Protein AF-A0A4D6KXE0-F1 (afdb_monomer_lite)

Radius of gyration: 35.52 Å; chains: 1; bounding box: 109×78×77 Å

InterPro domains:
  IPR033337 MT-associated protein TORTIFOLIA1/SINE1-2 [PTHR31355] (21-226)
  IPR057599 TORTIFOLIA1/TORL1-2, C-terminal [PF24713] (118-249)

pLDDT: mean 71.54, std 25.41, range [29.19, 98.62]

Structure (mmCIF, N/CA/C/O backbone):
data_AF-A0A4D6KXE0-F1
#
_entry.id   AF-A0A4D6KXE0-F1
#
loop_
_atom_site.group_PDB
_atom_site.id
_atom_site.type_symbol
_atom_site.label_atom_id
_atom_site.label_alt_id
_atom_site.label_comp_id
_atom_site.label_asym_id
_atom_site.label_entity_id
_atom_site.label_seq_id
_atom_site.pdbx_PDB_ins_code
_atom_site.Cartn_x
_atom_site.Cartn_y
_atom_site.Cartn_z
_atom_site.occupancy
_atom_site.B_iso_or_equiv
_atom_site.auth_seq_id
_atom_site.auth_comp_id
_atom_site.auth_asym_id
_atom_site.auth_atom_id
_atom_site.pdbx_PDB_model_num
ATOM 1 N N . MET A 1 1 ? -48.371 13.199 38.371 1.00 38.38 1 MET A N 1
ATOM 2 C CA . MET A 1 1 ? -47.828 14.271 37.518 1.00 38.38 1 MET A CA 1
ATOM 3 C C . MET A 1 1 ? -47.213 13.527 36.328 1.00 38.38 1 MET A C 1
ATOM 5 O O . MET A 1 1 ? -46.123 13.017 36.509 1.00 38.38 1 MET A O 1
ATOM 9 N N . SER A 1 2 ? -47.894 13.120 35.240 1.00 42.53 2 SER A N 1
ATOM 10 C CA . SER A 1 2 ? -48.859 13.790 34.322 1.00 42.53 2 SER A CA 1
ATOM 11 C C . SER A 1 2 ? -48.331 15.166 33.917 1.00 42.53 2 SER A C 1
ATOM 13 O O . SER A 1 2 ? -48.074 15.929 34.839 1.00 42.53 2 SER A O 1
ATOM 15 N N . GLU A 1 3 ? -48.088 15.542 32.656 1.00 37.34 3 GLU A N 1
ATOM 16 C CA . GLU A 1 3 ? -48.647 15.200 31.322 1.00 37.34 3 GLU A CA 1
ATOM 17 C C . GLU A 1 3 ? -47.537 14.784 30.307 1.00 37.34 3 GLU A C 1
ATOM 19 O O . GLU A 1 3 ? -46.365 14.971 30.600 1.00 37.34 3 GLU A O 1
ATOM 24 N N . GLY A 1 4 ? -47.727 14.208 29.111 1.00 38.16 4 GLY A N 1
ATOM 25 C CA . GLY A 1 4 ? -48.888 13.939 28.260 1.00 38.16 4 GLY A CA 1
ATOM 26 C C . GLY A 1 4 ? -48.537 14.219 26.780 1.00 38.16 4 GLY A C 1
ATOM 27 O O . GLY A 1 4 ? -48.371 15.382 26.452 1.00 38.16 4 GLY A O 1
ATOM 28 N N . TRP A 1 5 ? -48.408 13.149 25.970 1.00 41.16 5 TRP A N 1
ATOM 29 C CA . TRP A 1 5 ? -48.918 12.935 24.587 1.00 41.16 5 TRP A CA 1
ATOM 30 C C . TRP A 1 5 ? -48.624 14.005 23.482 1.00 41.16 5 TRP A C 1
ATOM 32 O O . TRP A 1 5 ? -48.696 15.195 23.732 1.00 41.16 5 TRP A O 1
ATOM 42 N N . ASP A 1 6 ? -48.264 13.730 22.218 1.00 40.28 6 ASP A N 1
ATOM 43 C CA . ASP A 1 6 ? -48.774 12.745 21.251 1.00 40.28 6 ASP A CA 1
ATOM 44 C C . ASP A 1 6 ? -47.903 12.686 19.967 1.00 40.28 6 ASP A C 1
ATOM 46 O O . ASP A 1 6 ? -47.334 13.689 19.531 1.00 40.28 6 ASP A O 1
ATOM 50 N N . LEU A 1 7 ? -47.881 11.513 19.316 1.00 44.41 7 LEU A N 1
ATOM 51 C CA . LEU A 1 7 ? -47.560 11.328 17.888 1.00 44.41 7 LEU A CA 1
ATOM 52 C C . LEU A 1 7 ? -48.756 11.746 17.003 1.00 44.41 7 LEU A C 1
ATOM 54 O O . LEU A 1 7 ? -49.893 11.790 17.471 1.00 44.41 7 LEU A O 1
ATOM 58 N N . PRO A 1 8 ? -48.558 11.821 15.674 1.00 49.31 8 PRO A N 1
ATOM 59 C CA . PRO A 1 8 ? -49.410 10.965 14.850 1.00 49.31 8 PRO A CA 1
ATOM 60 C C . PRO A 1 8 ? -48.621 10.175 13.800 1.00 49.31 8 PRO A C 1
ATOM 62 O O . PRO A 1 8 ? -47.829 10.714 13.030 1.00 49.31 8 PRO A O 1
ATOM 65 N N . GLY A 1 9 ? -48.904 8.874 13.743 1.00 37.50 9 GLY A N 1
ATOM 66 C CA . GLY A 1 9 ? -48.696 8.060 12.551 1.00 37.50 9 GLY A CA 1
ATOM 67 C C . GLY A 1 9 ? -49.942 8.070 11.666 1.00 37.50 9 GLY A C 1
ATOM 68 O O . GLY A 1 9 ? -51.040 8.318 12.156 1.00 37.50 9 GLY A O 1
ATOM 69 N N . TYR A 1 10 ? -49.765 7.794 10.373 1.00 37.94 10 TYR A N 1
ATOM 70 C CA . TYR A 1 10 ? -50.410 6.701 9.621 1.00 37.94 10 TYR A CA 1
ATOM 71 C C . TYR A 1 10 ? -50.249 6.921 8.111 1.00 37.94 10 TYR A C 1
ATOM 73 O O . TYR A 1 10 ? -50.457 8.024 7.614 1.00 37.94 10 TYR A O 1
ATOM 81 N N . GLY A 1 11 ? -50.006 5.831 7.375 1.00 31.50 11 GLY A N 1
ATOM 82 C CA . GLY A 1 11 ? -50.450 5.716 5.982 1.00 31.50 11 GLY A CA 1
ATOM 83 C C . GLY A 1 11 ? -49.430 5.137 5.006 1.00 31.50 11 GLY A C 1
ATOM 84 O O . GLY A 1 11 ? -48.701 5.870 4.353 1.00 31.50 11 GLY A O 1
ATOM 85 N N . ALA A 1 12 ? -49.436 3.813 4.856 1.00 37.03 12 ALA A N 1
ATOM 86 C CA . ALA A 1 12 ? -48.788 3.090 3.762 1.00 37.03 12 ALA A CA 1
ATOM 87 C C . ALA A 1 12 ? -49.489 3.331 2.407 1.00 37.03 12 ALA A C 1
ATOM 89 O O . ALA A 1 12 ? -50.713 3.416 2.398 1.00 37.03 12 ALA A O 1
ATOM 90 N N . SER A 1 13 ? -48.764 3.304 1.272 1.00 34.25 13 SER A N 1
ATOM 91 C CA . SER A 1 13 ? -49.256 2.716 0.002 1.00 34.25 13 SER A CA 1
ATOM 92 C C . SER A 1 13 ? -48.210 2.693 -1.137 1.00 34.25 13 SER A C 1
ATOM 94 O O . SER A 1 13 ? -47.804 3.727 -1.648 1.00 34.25 13 SER A O 1
ATOM 96 N N . ARG A 1 14 ? -47.860 1.466 -1.556 1.00 34.53 14 ARG A N 1
ATOM 97 C CA . ARG A 1 14 ? -47.670 0.928 -2.926 1.00 34.53 14 ARG A CA 1
ATOM 98 C C . ARG A 1 14 ? -47.143 1.811 -4.087 1.00 34.53 14 ARG A C 1
ATOM 100 O O . ARG A 1 14 ? -47.871 2.623 -4.634 1.00 34.53 14 ARG A O 1
ATOM 107 N N . ASN A 1 15 ? -46.005 1.341 -4.615 1.00 32.59 15 ASN A N 1
ATOM 108 C CA . ASN A 1 15 ? -45.788 0.780 -5.966 1.00 32.59 15 ASN A CA 1
ATOM 109 C C . ASN A 1 15 ? -45.735 1.685 -7.227 1.00 32.59 15 ASN A C 1
ATOM 111 O O . ASN A 1 15 ? -46.694 2.358 -7.581 1.00 32.59 15 ASN A O 1
ATOM 115 N N . ASN A 1 16 ? -44.672 1.423 -8.002 1.00 31.25 16 ASN A N 1
ATOM 116 C CA . ASN A 1 16 ? -44.594 1.321 -9.469 1.00 31.25 16 ASN A CA 1
ATOM 117 C C . ASN A 1 16 ? -44.457 2.575 -10.368 1.00 31.25 16 ASN A C 1
ATOM 119 O O . ASN A 1 16 ? -45.425 3.244 -10.700 1.00 31.25 16 ASN A O 1
ATOM 123 N N . SER A 1 17 ? -43.229 2.732 -10.882 1.00 36.72 17 SER A N 1
ATOM 124 C CA . SER A 1 17 ? -42.825 2.700 -12.305 1.00 36.72 17 SER A CA 1
ATOM 125 C C . SER A 1 17 ? -43.446 3.626 -13.371 1.00 36.72 17 SER A C 1
ATOM 127 O O . SER A 1 17 ? -44.657 3.657 -13.563 1.00 36.72 17 SER A O 1
ATOM 129 N N . GLN A 1 18 ? -42.535 4.088 -14.246 1.00 35.97 18 GLN A N 1
ATOM 130 C CA . GLN A 1 18 ? -42.710 4.619 -15.615 1.00 35.97 18 GLN A CA 1
ATOM 131 C C . GLN A 1 18 ? -43.205 6.081 -15.674 1.00 35.97 18 GLN A C 1
ATOM 133 O O . GLN A 1 18 ? -44.103 6.476 -14.952 1.00 35.97 18 GLN A O 1
ATOM 138 N N . VAL A 1 19 ? -42.640 6.980 -16.488 1.00 35.78 19 VAL A N 1
ATOM 139 C CA . VAL A 1 19 ? -42.483 6.900 -17.949 1.00 35.78 19 VAL A CA 1
ATOM 140 C C . VAL A 1 19 ? -41.419 7.908 -18.434 1.00 35.78 19 VAL A C 1
ATOM 142 O O . VAL A 1 19 ? -41.340 9.037 -17.960 1.00 35.78 19 VAL A O 1
ATOM 145 N N . SER A 1 20 ? -40.637 7.486 -19.430 1.00 41.34 20 SER A N 1
ATOM 146 C CA . SER A 1 20 ? -39.728 8.286 -20.261 1.00 41.34 20 SER A CA 1
ATOM 147 C C . SER A 1 20 ? -40.420 9.418 -21.037 1.00 41.34 20 SER A C 1
ATOM 149 O O . SER A 1 20 ? -41.528 9.233 -21.527 1.00 41.34 20 SER A O 1
ATOM 151 N N . SER A 1 21 ? -39.708 10.505 -21.358 1.00 34.31 21 SER A N 1
ATOM 152 C CA . SER A 1 21 ? -40.019 11.275 -22.574 1.00 34.31 21 SER A CA 1
ATOM 153 C C . SER A 1 21 ? -38.769 11.856 -23.238 1.00 34.31 21 SER A C 1
ATOM 155 O O . SER A 1 21 ? -37.794 12.207 -22.583 1.00 34.31 21 SER A O 1
ATOM 157 N N . ARG A 1 22 ? -38.790 11.850 -24.573 1.00 41.78 22 ARG A N 1
ATOM 158 C CA . ARG A 1 22 ? -37.659 11.978 -25.503 1.00 41.78 22 ARG A CA 1
ATOM 159 C C . ARG A 1 22 ? -37.601 13.361 -26.182 1.00 41.78 22 ARG A C 1
ATOM 161 O O . ARG A 1 22 ? -38.649 13.931 -26.452 1.00 41.78 22 ARG A O 1
ATOM 168 N N . ARG A 1 23 ? -36.392 13.673 -26.693 1.00 37.56 23 ARG A N 1
ATOM 169 C CA . ARG A 1 23 ? -36.014 14.442 -27.918 1.00 37.56 23 ARG A CA 1
ATOM 170 C C . ARG A 1 23 ? -36.053 15.985 -27.906 1.00 37.56 23 ARG A C 1
ATOM 172 O O . ARG A 1 23 ? -37.123 16.559 -27.791 1.00 37.56 23 ARG A O 1
ATOM 179 N N . ALA A 1 24 ? -34.930 16.604 -28.314 1.00 31.22 24 ALA A N 1
ATOM 180 C CA . ALA A 1 24 ? -34.780 17.288 -29.619 1.00 31.22 24 ALA A CA 1
ATOM 181 C C . ALA A 1 24 ? -33.302 17.628 -29.958 1.00 31.22 24 ALA A C 1
ATOM 183 O O . ALA A 1 24 ? -32.478 17.794 -29.069 1.00 31.22 24 ALA A O 1
ATOM 184 N N . PHE A 1 25 ? -33.008 17.679 -31.264 1.00 36.09 25 PHE A N 1
ATOM 185 C CA . PHE A 1 25 ? -31.714 17.801 -31.963 1.00 36.09 25 PHE A CA 1
ATOM 186 C C . PHE A 1 25 ? -31.462 19.216 -32.533 1.00 36.09 25 PHE A C 1
ATOM 188 O O . PHE A 1 25 ? -32.423 19.913 -32.850 1.00 36.09 25 PHE A O 1
ATOM 195 N N . GLY A 1 26 ? -30.190 19.512 -32.854 1.00 31.00 26 GLY A N 1
ATOM 196 C CA . GLY A 1 26 ? -29.743 20.434 -33.926 1.00 31.00 26 GLY A CA 1
ATOM 197 C C . GLY A 1 26 ? -28.760 21.513 -33.439 1.00 31.00 26 GLY A C 1
ATOM 198 O O . GLY A 1 26 ? -29.013 22.116 -32.411 1.00 31.00 26 GLY A O 1
ATOM 199 N N . GLY A 1 27 ? -27.630 21.837 -34.076 1.00 31.91 27 GLY A N 1
ATOM 200 C CA . GLY A 1 27 ? -27.037 21.467 -35.363 1.00 31.91 27 GLY A CA 1
ATOM 201 C C . GLY A 1 27 ? -25.620 22.077 -35.489 1.00 31.91 27 GLY A C 1
ATOM 202 O O . GLY A 1 27 ? -25.218 22.907 -34.682 1.00 31.91 27 GLY A O 1
ATOM 203 N N . SER A 1 28 ? -24.873 21.597 -36.483 1.00 38.16 28 SER A N 1
ATOM 204 C CA . SER A 1 28 ? -23.439 21.810 -36.775 1.00 38.16 28 SER A CA 1
ATOM 205 C C . SER A 1 28 ? -23.100 23.186 -37.388 1.00 38.16 28 SER A C 1
ATOM 207 O O . SER A 1 28 ? -23.985 23.749 -38.026 1.00 38.16 28 SER A O 1
ATOM 209 N N . SER A 1 29 ? -21.839 23.671 -37.293 1.00 31.88 29 SER A N 1
ATOM 210 C CA . SER A 1 29 ? -21.059 24.253 -38.426 1.00 31.88 29 SER A CA 1
ATOM 211 C C . SER A 1 29 ? -19.718 24.943 -38.039 1.00 31.88 29 SER A C 1
ATOM 213 O O . SER A 1 29 ? -19.717 25.953 -37.349 1.00 31.88 29 SER A O 1
ATOM 215 N N . ALA A 1 30 ? -18.627 24.420 -38.624 1.00 39.34 30 ALA A N 1
ATOM 216 C CA . ALA A 1 30 ? -17.449 25.056 -39.263 1.00 39.34 30 ALA A CA 1
ATOM 217 C C . ALA A 1 30 ? -16.494 26.060 -38.548 1.00 39.34 30 ALA A C 1
ATOM 219 O O . ALA A 1 30 ? -16.850 27.198 -38.279 1.00 39.34 30 ALA A O 1
ATOM 220 N N . ASP A 1 31 ? -15.226 25.615 -38.463 1.00 35.53 31 ASP A N 1
ATOM 221 C CA . ASP A 1 31 ? -13.984 26.181 -39.052 1.00 35.53 31 ASP A CA 1
ATOM 222 C C . ASP A 1 31 ? -13.406 27.547 -38.596 1.00 35.53 31 ASP A C 1
ATOM 224 O O . ASP A 1 31 ? -14.101 28.555 -38.508 1.00 35.53 31 ASP A O 1
ATOM 228 N N . GLY A 1 32 ? -12.069 27.594 -38.451 1.00 31.83 32 GLY A N 1
ATOM 229 C CA . GLY A 1 32 ? -11.293 28.827 -38.653 1.00 31.83 32 GLY A CA 1
ATOM 230 C C . GLY A 1 32 ? -10.334 29.312 -37.549 1.00 31.83 32 GLY A C 1
ATOM 231 O O . GLY A 1 32 ? -10.704 30.107 -36.699 1.00 31.83 32 GLY A O 1
ATOM 232 N N . ARG A 1 33 ? -9.041 29.007 -37.754 1.00 39.94 33 ARG A N 1
ATOM 233 C CA . ARG A 1 33 ? -7.846 29.867 -37.538 1.00 39.94 33 ARG A CA 1
ATOM 234 C C . ARG A 1 33 ? -7.324 30.220 -36.128 1.00 39.94 33 ARG A C 1
ATOM 236 O O . ARG A 1 33 ? -7.817 31.093 -35.427 1.00 39.94 33 ARG A O 1
ATOM 243 N N . SER A 1 34 ? -6.110 29.713 -35.895 1.00 41.03 34 SER A N 1
ATOM 244 C CA . SER A 1 34 ? -5.004 30.376 -35.185 1.00 41.03 34 SER A CA 1
ATOM 245 C C . SER A 1 34 ? -4.559 31.677 -35.890 1.00 41.03 34 SER A C 1
ATOM 247 O O . SER A 1 34 ? -4.620 31.753 -37.124 1.00 41.03 34 SER A O 1
ATOM 249 N N . PRO A 1 35 ? -4.023 32.660 -35.141 1.00 42.31 35 PRO A N 1
ATOM 250 C CA . PRO A 1 35 ? -2.806 33.319 -35.606 1.00 42.31 35 PRO A CA 1
ATOM 251 C C . PRO A 1 35 ? -1.732 33.490 -34.519 1.00 42.31 35 PRO A C 1
ATOM 253 O O . PRO A 1 35 ? -1.982 33.542 -33.318 1.00 42.31 35 PRO A O 1
ATOM 256 N N . LYS A 1 36 ? -0.503 33.593 -35.022 1.00 33.91 36 LYS A N 1
ATOM 257 C CA . LYS A 1 36 ? 0.767 33.802 -34.330 1.00 33.91 36 LYS A CA 1
ATOM 258 C C . LYS A 1 36 ? 1.107 35.304 -34.294 1.00 33.91 36 LYS A C 1
ATOM 260 O O . LYS A 1 36 ? 0.707 36.038 -35.191 1.00 33.91 36 LYS A O 1
ATOM 265 N N . SER A 1 37 ? 1.941 35.664 -33.313 1.00 36.81 37 SER A N 1
ATOM 266 C CA . SER A 1 37 ? 2.843 36.830 -33.198 1.00 36.81 37 SER A CA 1
ATOM 267 C C . SER A 1 37 ? 2.269 38.249 -33.103 1.00 36.81 37 SER A C 1
ATOM 269 O O . SER A 1 37 ? 1.801 38.784 -34.101 1.00 36.81 37 SER A O 1
ATOM 271 N N . VAL A 1 38 ? 2.559 38.918 -31.978 1.00 32.81 38 VAL A N 1
ATOM 272 C CA . VAL A 1 38 ? 3.122 40.280 -31.984 1.00 32.81 38 VAL A CA 1
ATOM 273 C C . VAL A 1 38 ? 4.204 40.368 -30.902 1.00 32.81 38 VAL A C 1
ATOM 275 O O . VAL A 1 38 ? 3.991 40.018 -29.746 1.00 32.81 38 VAL A O 1
ATOM 278 N N . HIS A 1 39 ? 5.389 40.752 -31.357 1.00 33.97 39 HIS A N 1
ATOM 279 C CA . HIS A 1 39 ? 6.575 41.125 -30.603 1.00 33.97 39 HIS A CA 1
ATOM 280 C C . HIS A 1 39 ? 6.412 42.586 -30.175 1.00 33.97 39 HIS A C 1
ATOM 282 O O . HIS A 1 39 ? 6.201 43.427 -31.047 1.00 33.97 39 HIS A O 1
ATOM 288 N N . GLU A 1 40 ? 6.532 42.887 -28.883 1.00 29.19 40 GLU A N 1
ATOM 289 C CA . GLU A 1 40 ? 6.717 44.259 -28.409 1.00 29.19 40 GLU A CA 1
ATOM 290 C C . GLU A 1 40 ? 7.853 44.295 -27.386 1.00 29.19 40 GLU A C 1
ATOM 292 O O . GLU A 1 40 ? 7.869 43.583 -26.380 1.00 29.19 40 GLU A O 1
ATOM 297 N N . SER A 1 41 ? 8.860 45.065 -27.765 1.00 33.94 41 SER A N 1
ATOM 298 C CA . SER A 1 41 ? 10.097 45.368 -27.069 1.00 33.94 41 SER A CA 1
ATOM 299 C C . SER A 1 41 ? 9.825 46.298 -25.889 1.00 33.94 41 SER A C 1
ATOM 301 O O . SER A 1 41 ? 9.089 47.260 -26.067 1.00 33.94 41 SER A O 1
ATOM 303 N N . ASP A 1 42 ? 10.504 46.107 -24.751 1.00 33.44 42 ASP A N 1
ATOM 304 C CA . ASP A 1 42 ? 11.445 47.134 -24.293 1.00 33.44 42 ASP A CA 1
ATOM 305 C C . ASP A 1 42 ? 12.290 46.765 -23.060 1.00 33.44 42 ASP A C 1
ATOM 307 O O . ASP A 1 42 ? 11.813 46.265 -22.049 1.00 33.44 42 ASP A O 1
ATOM 311 N N . GLN A 1 43 ? 13.566 47.147 -23.188 1.00 34.75 43 GLN A N 1
ATOM 312 C CA . GLN A 1 43 ? 14.454 47.692 -22.155 1.00 34.75 43 GLN A CA 1
ATOM 313 C C . GLN A 1 43 ? 14.935 46.790 -21.005 1.00 34.75 43 GLN A C 1
ATOM 315 O O . GLN A 1 43 ? 14.287 46.605 -19.983 1.00 34.75 43 GLN A O 1
ATOM 320 N N . SER A 1 44 ? 16.216 46.417 -21.063 1.00 31.25 44 SER A N 1
ATOM 321 C CA . SER A 1 44 ? 17.284 47.068 -20.272 1.00 31.25 44 SER A CA 1
ATOM 322 C C . SER A 1 44 ? 18.580 46.255 -20.376 1.00 31.25 44 SER A C 1
ATOM 324 O O . SER A 1 44 ? 18.599 45.031 -20.302 1.00 31.25 44 SER A O 1
ATOM 326 N N . GLY A 1 45 ? 19.671 46.950 -20.695 1.00 33.75 45 GLY A N 1
ATOM 327 C CA . GLY A 1 45 ? 20.891 46.328 -21.193 1.00 33.75 45 GLY A CA 1
ATOM 328 C C . GLY A 1 45 ? 21.835 45.779 -20.134 1.00 33.75 45 GLY A C 1
ATOM 329 O O . GLY A 1 45 ? 21.763 46.121 -18.963 1.00 33.75 45 GLY A O 1
ATOM 330 N N . ASN A 1 46 ? 22.839 45.039 -20.604 1.00 35.16 46 ASN A N 1
ATOM 331 C CA . ASN A 1 46 ? 24.195 45.218 -20.104 1.00 35.16 46 ASN A CA 1
ATOM 332 C C . ASN A 1 46 ? 25.234 44.662 -21.092 1.00 35.16 46 ASN A C 1
ATOM 334 O O . ASN A 1 46 ? 25.318 43.464 -21.332 1.00 35.16 46 ASN A O 1
ATOM 338 N N . ARG A 1 47 ? 26.018 45.585 -21.658 1.00 47.78 47 ARG A N 1
ATOM 339 C CA . ARG A 1 47 ? 27.440 45.479 -22.028 1.00 47.78 47 ARG A CA 1
ATOM 340 C C . ARG A 1 47 ? 27.983 44.073 -22.345 1.00 47.78 47 ARG A C 1
ATOM 342 O O . ARG A 1 47 ? 28.325 43.319 -21.437 1.00 47.78 47 ARG A O 1
ATOM 349 N N . ARG A 1 48 ? 28.321 43.845 -23.617 1.00 48.88 48 ARG A N 1
ATOM 350 C CA . ARG A 1 48 ? 29.699 43.497 -24.011 1.00 48.88 48 ARG A CA 1
ATOM 351 C C . ARG A 1 48 ? 29.882 43.660 -25.519 1.00 48.88 48 ARG A C 1
ATOM 353 O O . ARG A 1 48 ? 29.330 42.922 -26.323 1.00 48.88 48 ARG A O 1
ATOM 360 N N . ALA A 1 49 ? 30.646 44.692 -25.855 1.00 45.22 49 ALA A N 1
ATOM 361 C CA . ALA A 1 49 ? 31.222 44.921 -27.163 1.00 45.22 49 ALA A CA 1
ATOM 362 C C . ALA A 1 49 ? 32.195 43.790 -27.505 1.00 45.22 49 ALA A C 1
ATOM 364 O O . ALA A 1 49 ? 33.080 43.515 -26.700 1.00 45.22 49 ALA A O 1
ATOM 365 N N . TRP A 1 50 ? 32.078 43.215 -28.700 1.00 34.41 50 TRP A N 1
ATOM 366 C CA . TRP A 1 50 ? 33.210 42.625 -29.409 1.00 34.41 50 TRP A CA 1
ATOM 367 C C . TRP A 1 50 ? 33.164 43.097 -30.856 1.00 34.41 50 TRP A C 1
ATOM 369 O O . TRP A 1 50 ? 32.461 42.555 -31.706 1.00 34.41 50 TRP A O 1
ATOM 379 N N . ASP A 1 51 ? 33.902 44.180 -31.080 1.00 38.31 51 ASP A N 1
ATOM 380 C CA . ASP A 1 51 ? 34.311 44.644 -32.392 1.00 38.31 51 ASP A CA 1
ATOM 381 C C . ASP A 1 51 ? 35.104 43.556 -33.118 1.00 38.31 51 ASP A C 1
ATOM 383 O O . ASP A 1 51 ? 35.942 42.852 -32.547 1.00 38.31 51 ASP A O 1
ATOM 387 N N . LYS A 1 52 ? 34.840 43.462 -34.419 1.00 49.56 52 LYS A N 1
ATOM 388 C CA . LYS A 1 52 ? 35.633 42.710 -35.386 1.00 49.56 52 LYS A CA 1
ATOM 389 C C . LYS A 1 52 ? 37.103 43.127 -35.304 1.00 49.56 52 LYS A C 1
ATOM 391 O O . LYS A 1 52 ? 37.447 44.251 -35.656 1.00 49.56 52 LYS A O 1
ATOM 396 N N . ALA A 1 53 ? 37.976 42.168 -35.019 1.00 35.22 53 ALA A N 1
ATOM 397 C CA . ALA A 1 53 ? 39.363 42.206 -35.462 1.00 35.22 53 ALA A CA 1
ATOM 398 C C . ALA A 1 53 ? 39.681 40.900 -36.196 1.00 35.22 53 ALA A C 1
ATOM 400 O O . ALA A 1 53 ? 39.573 39.802 -35.655 1.00 35.22 53 ALA A O 1
ATOM 401 N N . ALA A 1 54 ? 40.016 41.048 -37.473 1.00 48.72 54 ALA A N 1
ATOM 402 C CA . ALA A 1 54 ? 40.472 39.992 -38.353 1.00 48.72 54 ALA A CA 1
ATOM 403 C C . ALA A 1 54 ? 41.876 39.534 -37.947 1.00 48.72 54 ALA A C 1
ATOM 405 O O . ALA A 1 54 ? 42.780 40.357 -37.997 1.00 48.72 54 ALA A O 1
ATOM 406 N N . LEU A 1 55 ? 42.059 38.246 -37.630 1.00 48.97 55 LEU A N 1
ATOM 407 C CA . LEU A 1 55 ? 43.324 37.503 -37.745 1.00 48.97 55 LEU A CA 1
ATOM 408 C C . LEU A 1 55 ? 43.038 35.990 -37.923 1.00 48.97 55 LEU A C 1
ATOM 410 O O . LEU A 1 55 ? 41.967 35.527 -37.526 1.00 48.97 55 LEU A O 1
ATOM 414 N N . PRO A 1 56 ? 43.946 35.207 -38.545 1.00 48.59 56 PRO A N 1
ATOM 415 C CA . PRO A 1 56 ? 43.665 33.846 -39.001 1.00 48.59 56 PRO A CA 1
ATOM 416 C C . PRO A 1 56 ? 43.670 32.858 -37.831 1.00 48.59 56 PRO A C 1
ATOM 418 O O . PRO A 1 56 ? 44.717 32.561 -37.258 1.00 48.59 56 PRO A O 1
ATOM 421 N N . ILE A 1 57 ? 42.502 32.316 -37.495 1.00 44.47 57 ILE A N 1
ATOM 422 C CA . ILE A 1 57 ? 42.375 31.262 -36.490 1.00 44.47 57 ILE A CA 1
ATOM 423 C C . ILE A 1 57 ? 42.701 29.926 -37.166 1.00 44.47 57 ILE A C 1
ATOM 425 O O . ILE A 1 57 ? 41.941 29.422 -37.991 1.00 44.47 57 ILE A O 1
ATOM 429 N N . ARG A 1 58 ? 43.850 29.340 -36.816 1.00 57.84 58 ARG A N 1
ATOM 430 C CA . ARG A 1 58 ? 44.095 27.901 -36.965 1.00 57.84 58 ARG A CA 1
ATOM 431 C C . ARG A 1 58 ? 43.151 27.186 -35.991 1.00 57.84 58 ARG A C 1
ATOM 433 O O . ARG A 1 58 ? 43.468 27.075 -34.812 1.00 57.84 58 ARG A O 1
ATOM 440 N N . LEU A 1 59 ? 41.984 26.752 -36.469 1.00 49.31 59 LEU A N 1
ATOM 441 C CA . LEU A 1 59 ? 41.143 25.796 -35.747 1.00 49.31 59 LEU A CA 1
ATOM 442 C C . LEU A 1 59 ? 41.885 24.454 -35.737 1.00 49.31 59 LEU A C 1
ATOM 444 O O . LEU A 1 59 ? 41.883 23.732 -36.729 1.00 49.31 59 LEU A O 1
ATOM 448 N N . GLY A 1 60 ? 42.555 24.149 -34.629 1.00 46.56 60 GLY A N 1
ATOM 449 C CA . GLY A 1 60 ? 42.812 22.766 -34.263 1.00 46.56 60 GLY A CA 1
ATOM 450 C C . GLY A 1 60 ? 41.465 22.119 -33.967 1.00 46.56 60 GLY A C 1
ATOM 451 O O . GLY A 1 60 ? 40.758 22.552 -33.057 1.00 46.56 60 GLY A O 1
ATOM 452 N N . GLU A 1 61 ? 41.095 21.136 -34.780 1.00 52.19 61 GLU A N 1
ATOM 453 C CA . GLU A 1 61 ? 40.006 20.207 -34.509 1.00 52.19 61 GLU A CA 1
ATOM 454 C C . GLU A 1 61 ? 40.239 19.564 -33.139 1.00 52.19 61 GLU A C 1
ATOM 456 O O . GLU A 1 61 ? 41.126 18.731 -32.960 1.00 52.19 61 GLU A O 1
ATOM 461 N N . GLY A 1 62 ? 39.454 19.987 -32.147 1.00 60.56 62 GLY A N 1
ATOM 462 C CA . GLY A 1 62 ? 39.290 19.218 -30.921 1.00 60.56 62 GLY A CA 1
ATOM 463 C C . GLY A 1 62 ? 38.691 17.850 -31.268 1.00 60.56 62 GLY A C 1
ATOM 464 O O . GLY A 1 62 ? 37.903 17.764 -32.215 1.00 60.56 62 GLY A O 1
ATOM 465 N N . PRO A 1 63 ? 39.064 16.776 -30.551 1.00 56.16 63 PRO A N 1
ATOM 466 C CA . PRO A 1 63 ? 38.693 15.415 -30.908 1.00 56.16 63 PRO A CA 1
ATOM 467 C C . PRO A 1 63 ? 37.172 15.290 -30.985 1.00 56.16 63 PRO A C 1
ATOM 469 O O . PRO A 1 63 ? 36.450 15.422 -29.999 1.00 56.16 63 PRO A O 1
ATOM 472 N N . SER A 1 64 ? 36.690 15.067 -32.204 1.00 56.38 64 SER A N 1
ATOM 473 C CA . SER A 1 64 ? 35.292 14.796 -32.491 1.00 56.38 64 SER A CA 1
ATOM 474 C C . SER A 1 64 ? 34.852 13.549 -31.725 1.00 56.38 64 SER A C 1
ATOM 476 O O . SER A 1 64 ? 35.417 12.470 -31.909 1.00 56.38 64 SER A O 1
ATOM 478 N N . ALA A 1 65 ? 33.784 13.663 -30.930 1.00 52.31 65 ALA A N 1
ATOM 479 C CA . ALA A 1 65 ? 33.120 12.535 -30.267 1.00 52.31 65 ALA A CA 1
ATOM 480 C C . ALA A 1 65 ? 32.590 11.468 -31.254 1.00 52.31 65 ALA A C 1
ATOM 482 O O . ALA A 1 65 ? 32.123 10.409 -30.845 1.00 52.31 65 ALA A O 1
ATOM 483 N N . ARG A 1 66 ? 32.678 11.721 -32.567 1.00 53.97 66 ARG A N 1
ATOM 484 C CA . ARG A 1 66 ? 32.340 10.760 -33.624 1.00 53.97 66 ARG A CA 1
ATOM 485 C C . ARG A 1 66 ? 33.452 9.743 -33.913 1.00 53.97 66 ARG A C 1
ATOM 487 O O . ARG A 1 66 ? 33.156 8.721 -34.516 1.00 53.97 66 ARG A O 1
ATOM 494 N N . SER A 1 67 ? 34.686 9.966 -33.453 1.00 53.28 67 SER A N 1
ATOM 495 C CA . SER A 1 67 ? 35.819 9.050 -33.687 1.00 53.28 67 SER A CA 1
ATOM 496 C C . SER A 1 67 ? 35.925 7.900 -32.675 1.00 53.28 67 SER A C 1
ATOM 498 O O . SER A 1 67 ? 36.733 6.996 -32.872 1.00 53.28 67 SER A O 1
ATOM 500 N N . VAL A 1 68 ? 35.120 7.899 -31.606 1.00 55.81 68 VAL A N 1
ATOM 501 C CA . VAL A 1 68 ? 35.268 6.950 -30.482 1.00 55.81 68 VAL A CA 1
ATOM 502 C C . VAL A 1 68 ? 34.928 5.505 -30.874 1.00 55.81 68 VAL A C 1
ATOM 504 O O . VAL A 1 68 ? 35.529 4.578 -30.346 1.00 55.81 68 VAL A O 1
ATOM 507 N N . TRP A 1 69 ? 34.056 5.289 -31.862 1.00 50.47 69 TRP A N 1
ATOM 508 C CA . TRP A 1 69 ? 33.685 3.934 -32.309 1.00 50.47 69 TRP A CA 1
ATOM 509 C C . TRP A 1 69 ? 34.346 3.493 -33.619 1.00 50.47 69 TRP A C 1
ATOM 511 O O . TRP A 1 69 ? 34.226 2.336 -34.010 1.00 50.47 69 TRP A O 1
ATOM 521 N N . GLN A 1 70 ? 35.065 4.386 -34.303 1.00 52.97 70 GLN A N 1
ATOM 522 C CA . GLN A 1 70 ? 35.722 4.062 -35.575 1.00 52.97 70 GLN A CA 1
ATOM 523 C C . GLN A 1 70 ? 37.115 3.449 -35.407 1.00 52.97 70 GLN A C 1
ATOM 525 O O . GLN A 1 70 ? 37.589 2.794 -36.330 1.00 52.97 70 GLN A O 1
ATOM 530 N N . ALA A 1 71 ? 37.741 3.606 -34.238 1.00 51.16 71 ALA A N 1
ATOM 531 C CA . ALA A 1 71 ? 39.001 2.939 -33.921 1.00 51.16 71 ALA A CA 1
ATOM 532 C C . ALA A 1 71 ? 38.819 1.449 -33.578 1.00 51.16 71 ALA A C 1
ATOM 534 O O . ALA A 1 71 ? 39.745 0.688 -33.786 1.00 51.16 71 ALA A O 1
ATOM 535 N N . SER A 1 72 ? 37.632 1.014 -33.128 1.00 55.47 72 SER A N 1
ATOM 536 C CA . SER A 1 72 ? 37.369 -0.372 -32.684 1.00 55.47 72 SER A CA 1
ATOM 537 C C . SER A 1 72 ? 37.072 -1.365 -33.825 1.00 55.47 72 SER A C 1
ATOM 539 O O . SER A 1 72 ? 36.496 -2.430 -33.602 1.00 55.47 72 SER A O 1
ATOM 541 N N . LYS A 1 73 ? 37.408 -1.009 -35.067 1.00 57.69 73 LYS A N 1
ATOM 542 C CA . LYS A 1 73 ? 37.231 -1.857 -36.256 1.00 57.69 73 LYS A CA 1
ATOM 543 C C . LYS A 1 73 ? 38.524 -1.926 -37.065 1.00 57.69 73 LYS A C 1
ATOM 545 O O . LYS A 1 73 ? 38.527 -1.825 -38.289 1.00 57.69 73 LYS A O 1
ATOM 550 N N . ASP A 1 74 ? 39.635 -2.036 -36.365 1.00 65.50 74 ASP A N 1
ATOM 551 C CA . ASP A 1 74 ? 40.955 -2.277 -36.908 1.00 65.50 74 ASP A CA 1
ATOM 552 C C . ASP A 1 74 ? 41.227 -3.793 -36.965 1.00 65.50 74 ASP A C 1
ATOM 554 O O . ASP A 1 74 ? 41.263 -4.505 -35.965 1.00 65.50 74 ASP A O 1
ATOM 558 N N . GLU A 1 75 ? 41.414 -4.305 -38.183 1.00 63.50 75 GLU A N 1
ATOM 559 C CA . GLU A 1 75 ? 41.680 -5.720 -38.497 1.00 63.50 75 GLU A CA 1
ATOM 560 C C . GLU A 1 75 ? 42.911 -6.281 -37.757 1.00 63.50 75 GLU A C 1
ATOM 562 O O . GLU A 1 75 ? 42.962 -7.468 -37.443 1.00 63.50 75 GLU A O 1
ATOM 567 N N . ALA A 1 76 ? 43.859 -5.414 -37.382 1.00 63.78 76 ALA A N 1
ATOM 568 C CA . ALA A 1 76 ? 45.022 -5.768 -36.569 1.00 63.78 76 ALA A CA 1
ATOM 569 C C . ALA A 1 76 ? 44.650 -6.230 -35.146 1.00 63.78 76 ALA A C 1
ATOM 571 O O . ALA A 1 76 ? 45.264 -7.162 -34.627 1.00 63.78 76 ALA A O 1
ATOM 572 N N . THR A 1 77 ? 43.626 -5.629 -34.532 1.00 64.50 77 THR A N 1
ATOM 573 C CA . THR A 1 77 ? 43.128 -6.035 -33.208 1.00 64.50 77 THR A CA 1
ATOM 574 C C . THR A 1 77 ? 42.342 -7.347 -33.298 1.00 64.50 77 THR A C 1
ATOM 576 O O . THR A 1 77 ? 42.455 -8.204 -32.421 1.00 64.50 77 THR A O 1
ATOM 579 N N . LEU A 1 78 ? 41.617 -7.570 -34.399 1.00 57.72 78 LEU A N 1
ATOM 580 C CA . LEU A 1 78 ? 40.920 -8.838 -34.646 1.00 57.72 78 LEU A CA 1
ATOM 581 C C . LEU A 1 78 ? 41.889 -10.007 -34.901 1.00 57.72 78 LEU A C 1
ATOM 583 O O . LEU A 1 78 ? 41.624 -11.115 -34.437 1.00 57.72 78 LEU A O 1
ATOM 587 N N . GLU A 1 79 ? 43.031 -9.777 -35.556 1.00 59.69 79 GLU A N 1
ATOM 588 C CA . GLU A 1 79 ? 44.076 -10.804 -35.691 1.00 59.69 79 GLU A CA 1
ATOM 589 C C . GLU A 1 79 ? 44.829 -11.069 -34.375 1.00 59.69 79 GLU A C 1
ATOM 591 O O . GLU A 1 79 ? 45.213 -12.207 -34.118 1.00 59.69 79 GLU A O 1
ATOM 596 N N . ALA A 1 80 ? 44.962 -10.086 -33.476 1.00 58.53 80 ALA A N 1
ATOM 597 C CA . ALA A 1 80 ? 45.521 -10.328 -32.140 1.00 58.53 80 ALA A CA 1
ATOM 598 C C . ALA A 1 80 ? 44.627 -11.250 -31.286 1.00 58.53 80 ALA A C 1
ATOM 600 O O . ALA A 1 80 ? 45.136 -12.125 -30.585 1.00 58.53 80 ALA A O 1
ATOM 601 N N . ILE A 1 81 ? 43.298 -11.102 -31.381 1.00 55.81 81 ILE A N 1
ATOM 602 C CA . ILE A 1 81 ? 42.340 -12.001 -30.715 1.00 55.81 81 ILE A CA 1
ATOM 603 C C . ILE A 1 81 ? 42.376 -13.399 -31.350 1.00 55.81 81 ILE A C 1
ATOM 605 O O . ILE A 1 81 ? 42.339 -14.394 -30.629 1.00 55.81 81 ILE A O 1
ATOM 609 N N . ARG A 1 82 ? 42.492 -13.497 -32.685 1.00 60.34 82 ARG A N 1
ATOM 610 C CA . ARG A 1 82 ? 42.583 -14.790 -33.387 1.00 60.34 82 ARG A CA 1
ATOM 611 C C . ARG A 1 82 ? 43.848 -15.573 -33.007 1.00 60.34 82 ARG A C 1
ATOM 613 O O . ARG A 1 82 ? 43.791 -16.791 -32.882 1.00 60.34 82 ARG A O 1
ATOM 620 N N . VAL A 1 83 ? 44.974 -14.888 -32.803 1.00 52.62 83 VAL A N 1
ATOM 621 C CA . VAL A 1 83 ? 46.284 -15.508 -32.525 1.00 52.62 83 VAL A CA 1
ATOM 622 C C . VAL A 1 83 ? 46.437 -15.997 -31.075 1.00 52.62 83 VAL A C 1
ATOM 624 O O . VAL A 1 83 ? 47.283 -16.844 -30.814 1.00 52.62 83 VAL A O 1
ATOM 627 N N . ALA A 1 84 ? 45.599 -15.558 -30.130 1.00 51.16 84 ALA A N 1
ATOM 628 C CA . ALA A 1 84 ? 45.674 -16.001 -28.729 1.00 51.16 84 ALA A CA 1
ATOM 629 C C . ALA A 1 84 ? 44.986 -17.357 -28.442 1.00 51.16 84 ALA A C 1
ATOM 631 O O . ALA A 1 84 ? 44.856 -17.749 -27.282 1.00 51.16 84 ALA A O 1
ATOM 632 N N . GLY A 1 85 ? 44.508 -18.057 -29.476 1.00 52.97 85 GLY A N 1
ATOM 633 C CA . GLY A 1 85 ? 43.684 -19.259 -29.341 1.00 52.97 85 GLY A CA 1
ATOM 634 C C . GLY A 1 85 ? 44.294 -20.561 -29.854 1.00 52.97 85 GLY A C 1
ATOM 635 O O . GLY A 1 85 ? 43.540 -21.524 -29.974 1.00 52.97 85 GLY A O 1
ATOM 636 N N . GLU A 1 86 ? 45.588 -20.638 -30.194 1.00 52.75 86 GLU A N 1
ATOM 637 C CA . GLU A 1 86 ? 46.103 -21.866 -30.819 1.00 52.75 86 GLU A CA 1
ATOM 638 C C . GLU A 1 86 ? 47.578 -22.187 -30.547 1.00 52.75 86 GLU A C 1
ATOM 640 O O . GLU A 1 86 ? 48.430 -22.146 -31.428 1.00 52.75 86 GLU A O 1
ATOM 645 N N . ASP A 1 87 ? 47.858 -22.634 -29.325 1.00 46.94 87 ASP A N 1
ATOM 646 C CA . ASP A 1 87 ? 49.025 -23.458 -29.017 1.00 46.94 87 ASP A CA 1
ATOM 647 C C . ASP A 1 87 ? 48.796 -24.297 -27.752 1.00 46.94 87 ASP A C 1
ATOM 649 O O . ASP A 1 87 ? 49.238 -24.015 -26.640 1.00 46.94 87 ASP A O 1
ATOM 653 N N . ASN A 1 88 ? 48.102 -25.418 -27.957 1.00 45.16 88 ASN A N 1
ATOM 654 C CA . ASN A 1 88 ? 48.099 -26.540 -27.031 1.00 45.16 88 ASN A CA 1
ATOM 655 C C . ASN A 1 88 ? 49.299 -27.456 -27.349 1.00 45.16 88 ASN A C 1
ATOM 657 O O . ASN A 1 88 ? 49.344 -28.054 -28.425 1.00 45.16 88 ASN A O 1
ATOM 661 N N . GLY A 1 89 ? 50.270 -27.589 -26.431 1.00 38.28 89 GLY A N 1
ATOM 662 C CA . GLY A 1 89 ? 51.461 -28.415 -26.690 1.00 38.28 89 GLY A CA 1
ATOM 663 C C . GLY A 1 89 ? 52.523 -28.546 -25.585 1.00 38.28 89 GLY A C 1
ATOM 664 O O . GLY A 1 89 ? 53.686 -28.266 -25.829 1.00 38.28 89 GLY A O 1
ATOM 665 N N . ALA A 1 90 ? 52.133 -29.003 -24.389 1.00 36.84 90 ALA A N 1
ATOM 666 C CA . ALA A 1 90 ? 52.896 -29.827 -23.424 1.00 36.84 90 ALA A CA 1
ATOM 667 C C . ALA A 1 90 ? 54.427 -29.625 -23.188 1.00 36.84 90 ALA A C 1
ATOM 669 O O . ALA A 1 90 ? 55.248 -30.156 -23.930 1.00 36.84 90 ALA A O 1
ATOM 670 N N . SER A 1 91 ? 54.821 -29.147 -21.990 1.00 43.97 91 SER A N 1
ATOM 671 C CA . SER A 1 91 ? 55.435 -29.973 -20.906 1.00 43.97 91 SER A CA 1
ATOM 672 C C . SER A 1 91 ? 56.335 -29.206 -19.914 1.00 43.97 91 SER A C 1
ATOM 674 O O . SER A 1 91 ? 57.397 -28.710 -20.264 1.00 43.97 91 SER A O 1
ATOM 676 N N . ARG A 1 92 ? 55.957 -29.316 -18.629 1.00 50.66 92 ARG A N 1
ATOM 677 C CA . ARG A 1 92 ? 56.781 -29.392 -17.397 1.00 50.66 92 ARG A CA 1
ATOM 678 C C . ARG A 1 92 ? 57.828 -28.295 -17.131 1.00 50.66 92 ARG A C 1
ATOM 680 O O . ARG A 1 92 ? 58.985 -28.451 -17.499 1.00 50.66 92 ARG A O 1
ATOM 687 N N . ALA A 1 93 ? 57.500 -27.388 -16.208 1.00 35.56 93 ALA A N 1
ATOM 688 C CA . ALA A 1 93 ? 58.427 -26.998 -15.142 1.00 35.56 93 ALA A CA 1
ATOM 689 C C . ALA A 1 93 ? 57.688 -26.420 -13.922 1.00 35.56 93 ALA A C 1
ATOM 691 O O . ALA A 1 93 ? 56.864 -25.525 -14.044 1.00 35.56 93 ALA A O 1
ATOM 692 N N . THR A 1 94 ? 58.064 -26.946 -12.754 1.00 38.97 94 THR A N 1
ATOM 693 C CA . THR A 1 94 ? 57.947 -26.339 -11.419 1.00 38.97 94 THR A CA 1
ATOM 694 C C . THR A 1 94 ? 56.549 -26.267 -10.797 1.00 38.97 94 THR A C 1
ATOM 696 O O . THR A 1 94 ? 55.763 -25.358 -11.034 1.00 38.97 94 THR A O 1
ATOM 699 N N . ARG A 1 95 ? 56.288 -27.210 -9.878 1.00 53.44 95 ARG A N 1
ATOM 700 C CA . ARG A 1 95 ? 55.305 -27.036 -8.801 1.00 53.44 95 ARG A CA 1
ATOM 701 C C . ARG A 1 95 ? 55.741 -25.831 -7.961 1.00 53.44 95 ARG A C 1
ATOM 703 O O . ARG A 1 95 ? 56.584 -25.973 -7.080 1.00 53.44 95 ARG A O 1
ATOM 710 N N . VAL A 1 96 ? 55.209 -24.659 -8.281 1.00 41.66 96 VAL A N 1
ATOM 711 C CA . VAL A 1 96 ? 55.208 -23.500 -7.390 1.00 41.66 96 VAL A CA 1
ATOM 712 C C . VAL A 1 96 ? 54.051 -23.716 -6.424 1.00 41.66 96 VAL A C 1
ATOM 714 O O . VAL A 1 96 ? 52.932 -24.014 -6.841 1.00 41.66 96 VAL A O 1
ATOM 717 N N . ALA A 1 97 ? 54.366 -23.687 -5.132 1.00 43.28 97 ALA A N 1
ATOM 718 C CA . ALA A 1 97 ? 53.393 -23.796 -4.062 1.00 43.28 97 ALA A CA 1
ATOM 719 C C . ALA A 1 97 ? 52.293 -22.753 -4.269 1.00 43.28 97 ALA A C 1
ATOM 721 O O . ALA A 1 97 ? 52.601 -21.588 -4.495 1.00 43.28 97 ALA A O 1
ATOM 722 N N . ILE A 1 98 ? 51.046 -23.211 -4.195 1.00 48.94 98 ILE A N 1
ATOM 723 C CA . ILE A 1 98 ? 49.829 -22.408 -4.116 1.00 48.94 98 ILE A CA 1
ATOM 724 C C . ILE A 1 98 ? 50.022 -21.389 -2.983 1.00 48.94 98 ILE A C 1
ATOM 726 O O . ILE A 1 98 ? 50.088 -21.813 -1.826 1.00 48.94 98 ILE A O 1
ATOM 730 N N . PRO A 1 99 ? 50.121 -20.076 -3.257 1.00 40.22 99 PRO A N 1
ATOM 731 C CA . PRO A 1 99 ? 49.806 -19.083 -2.254 1.00 40.22 99 PRO A CA 1
ATOM 732 C C . PRO A 1 99 ? 48.287 -19.110 -2.121 1.00 40.22 99 PRO A C 1
ATOM 734 O O . PRO A 1 99 ? 47.557 -18.816 -3.066 1.00 40.22 99 PRO A O 1
ATOM 737 N N . GLU A 1 100 ? 47.865 -19.614 -0.970 1.00 43.06 100 GLU A N 1
ATOM 738 C CA . GLU A 1 100 ? 46.562 -19.457 -0.340 1.00 43.06 100 GLU A CA 1
ATOM 739 C C . GLU A 1 100 ? 45.727 -18.338 -0.980 1.00 43.06 100 GLU A C 1
ATOM 741 O O . GLU A 1 100 ? 46.054 -17.155 -0.901 1.00 43.06 100 GLU A O 1
ATOM 746 N N . MET A 1 101 ? 44.674 -18.758 -1.679 1.00 45.31 101 MET A N 1
ATOM 747 C CA . MET A 1 101 ? 43.686 -17.901 -2.314 1.00 45.31 101 MET A CA 1
ATOM 748 C C . MET A 1 101 ? 42.954 -17.139 -1.205 1.00 45.31 101 MET A C 1
ATOM 750 O O . MET A 1 101 ? 42.001 -17.645 -0.616 1.00 45.31 101 MET A O 1
ATOM 754 N N . THR A 1 102 ? 43.452 -15.952 -0.865 1.00 43.38 102 THR A N 1
ATOM 755 C CA . THR A 1 102 ? 42.785 -15.027 0.050 1.00 43.38 102 THR A CA 1
ATOM 756 C C . THR A 1 102 ? 41.471 -14.595 -0.584 1.00 43.38 102 THR A C 1
ATOM 758 O O . THR A 1 102 ? 41.442 -13.927 -1.618 1.00 43.38 102 THR A O 1
ATOM 761 N N . ALA A 1 103 ? 40.395 -15.074 0.024 1.00 50.12 103 ALA A N 1
ATOM 762 C CA . ALA A 1 103 ? 39.010 -14.895 -0.352 1.00 50.12 103 ALA A CA 1
ATOM 763 C C . ALA A 1 103 ? 38.553 -13.439 -0.171 1.00 50.12 103 ALA A C 1
ATOM 765 O O . ALA A 1 103 ? 37.973 -13.119 0.849 1.00 50.12 103 ALA A O 1
ATOM 766 N N . GLU A 1 104 ? 38.801 -12.558 -1.140 1.00 49.16 104 GLU A N 1
ATOM 767 C CA . GLU A 1 104 ? 38.300 -11.169 -1.105 1.00 49.16 104 GLU A CA 1
ATOM 768 C C . GLU A 1 104 ? 38.065 -10.633 -2.538 1.00 49.16 104 GLU A C 1
ATOM 770 O O . GLU A 1 104 ? 38.613 -9.606 -2.928 1.00 49.16 104 GLU A O 1
ATOM 775 N N . ALA A 1 105 ? 37.322 -11.361 -3.385 1.00 50.97 105 ALA A N 1
ATOM 776 C CA . ALA A 1 105 ? 37.013 -10.909 -4.756 1.00 50.97 105 ALA A CA 1
ATOM 777 C C . ALA A 1 105 ? 35.618 -11.324 -5.273 1.00 50.97 105 ALA A C 1
ATOM 779 O O . ALA A 1 105 ? 35.417 -11.415 -6.477 1.00 50.97 105 ALA A O 1
ATOM 780 N N . LEU A 1 106 ? 34.654 -11.597 -4.386 1.00 54.53 106 LEU A N 1
ATOM 781 C CA . LEU A 1 106 ? 33.280 -11.975 -4.774 1.00 54.53 106 LEU A CA 1
ATOM 782 C C . LEU A 1 106 ? 32.233 -10.876 -4.515 1.00 54.53 106 LEU A C 1
ATOM 784 O O . LEU A 1 106 ? 31.049 -11.111 -4.719 1.00 54.53 106 LEU A O 1
ATOM 788 N N . ALA A 1 107 ? 32.640 -9.692 -4.051 1.00 53.59 107 ALA A N 1
ATOM 789 C CA . ALA A 1 107 ? 31.698 -8.645 -3.646 1.00 53.59 107 ALA A CA 1
ATOM 790 C C . ALA A 1 107 ? 31.348 -7.631 -4.757 1.00 53.59 107 ALA A C 1
ATOM 792 O O . ALA A 1 107 ? 30.349 -6.931 -4.623 1.00 53.59 107 ALA A O 1
ATOM 793 N N . ASP A 1 108 ? 32.137 -7.541 -5.836 1.00 51.84 108 ASP A N 1
ATOM 794 C CA . ASP A 1 108 ? 31.993 -6.463 -6.835 1.00 51.84 108 ASP A CA 1
ATOM 795 C C . ASP A 1 108 ? 30.990 -6.806 -7.959 1.00 51.84 108 ASP A C 1
ATOM 797 O O . ASP A 1 108 ? 30.197 -5.959 -8.367 1.00 51.84 108 ASP A O 1
ATOM 801 N N . ASP A 1 109 ? 30.917 -8.076 -8.384 1.00 58.56 109 ASP A N 1
ATOM 802 C CA . ASP A 1 109 ? 29.968 -8.529 -9.422 1.00 58.56 109 ASP A CA 1
ATOM 803 C C . ASP A 1 109 ? 28.499 -8.510 -8.950 1.00 58.56 109 ASP A C 1
ATOM 805 O O . ASP 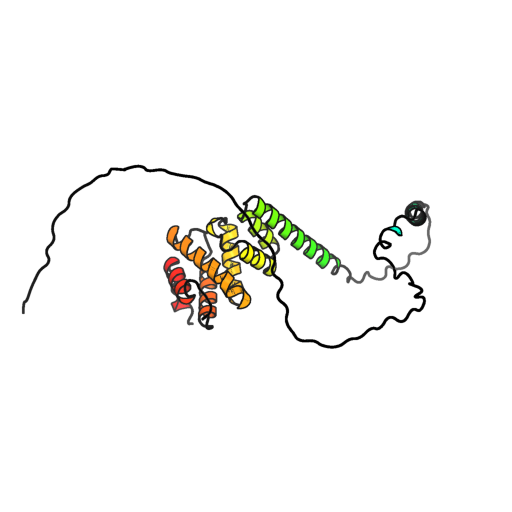A 1 109 ? 27.576 -8.376 -9.756 1.00 58.56 109 ASP A O 1
ATOM 809 N N . ASN A 1 110 ? 28.268 -8.595 -7.634 1.00 61.75 110 ASN A N 1
ATOM 810 C CA . ASN A 1 110 ? 26.928 -8.622 -7.042 1.00 61.75 110 ASN A CA 1
ATOM 811 C C . ASN A 1 110 ? 26.155 -7.314 -7.281 1.00 61.75 110 ASN A C 1
ATOM 813 O O . ASN A 1 110 ? 24.972 -7.342 -7.606 1.00 61.75 110 ASN A O 1
ATOM 817 N N . VAL A 1 111 ? 26.833 -6.165 -7.179 1.00 67.25 111 VAL A N 1
ATOM 818 C CA . VAL A 1 111 ? 26.197 -4.843 -7.317 1.00 67.25 111 VAL A CA 1
ATOM 819 C C . VAL A 1 111 ? 25.806 -4.554 -8.774 1.00 67.25 111 VAL A C 1
ATOM 821 O O . VAL A 1 111 ? 24.841 -3.835 -9.035 1.00 67.25 111 VAL A O 1
ATOM 824 N N . GLY A 1 112 ? 26.546 -5.104 -9.744 1.00 73.62 112 GLY A N 1
ATOM 825 C CA . GLY A 1 112 ? 26.190 -5.021 -11.163 1.00 73.62 112 GLY A CA 1
ATOM 826 C C . GLY A 1 112 ? 24.935 -5.833 -11.478 1.00 73.62 112 GLY A C 1
ATOM 827 O O . GLY A 1 112 ? 23.982 -5.304 -12.045 1.00 73.62 112 GLY A O 1
ATOM 828 N N . GLN A 1 113 ? 24.903 -7.086 -11.020 1.00 75.56 113 GLN A N 1
ATOM 829 C CA . GLN A 1 113 ? 23.774 -7.988 -11.240 1.00 75.56 113 GLN A CA 1
ATOM 830 C C . GLN A 1 113 ? 22.484 -7.507 -10.552 1.00 75.56 113 GLN A C 1
ATOM 832 O O . GLN A 1 113 ? 21.403 -7.633 -11.122 1.00 75.56 113 GLN A O 1
ATOM 837 N N . GLU A 1 114 ? 22.587 -6.926 -9.355 1.00 79.12 114 GLU A N 1
ATOM 838 C CA . GLU A 1 114 ? 21.454 -6.342 -8.626 1.00 79.12 114 GLU A CA 1
ATOM 839 C C . GLU A 1 114 ? 20.837 -5.155 -9.380 1.00 79.12 114 GLU A C 1
ATOM 841 O O . GLU A 1 114 ? 19.623 -5.086 -9.560 1.00 79.12 114 GLU A O 1
ATOM 846 N N . ARG A 1 115 ? 21.667 -4.248 -9.911 1.00 84.19 115 ARG A N 1
ATOM 847 C CA . ARG A 1 115 ? 21.182 -3.120 -10.724 1.00 84.19 115 ARG A CA 1
ATOM 848 C C . ARG A 1 115 ? 20.521 -3.577 -12.018 1.00 84.19 115 ARG A C 1
ATOM 850 O O . ARG A 1 115 ? 19.510 -2.999 -12.418 1.00 84.19 115 ARG A O 1
ATOM 857 N N . ASP A 1 116 ? 21.068 -4.610 -12.651 1.00 88.81 116 ASP A N 1
ATOM 858 C CA . ASP A 1 116 ? 20.473 -5.209 -13.844 1.00 88.81 116 ASP A CA 1
ATOM 859 C C . ASP A 1 116 ? 19.124 -5.881 -13.516 1.00 88.81 116 ASP A C 1
ATOM 861 O O . ASP A 1 116 ? 18.168 -5.768 -14.289 1.00 88.81 116 ASP A O 1
ATOM 865 N N . ALA A 1 117 ? 18.998 -6.510 -12.342 1.00 90.56 117 ALA A N 1
ATOM 866 C CA . ALA A 1 117 ? 17.741 -7.083 -11.854 1.00 90.56 117 ALA A CA 1
ATOM 867 C C . ALA A 1 117 ? 16.675 -6.003 -11.580 1.00 90.56 117 ALA A C 1
ATOM 869 O O . ALA A 1 117 ? 15.542 -6.125 -12.039 1.00 90.56 117 ALA A O 1
ATOM 870 N N . ILE A 1 118 ? 17.041 -4.897 -10.927 1.00 93.56 118 ILE A N 1
ATOM 871 C CA . ILE A 1 118 ? 16.130 -3.765 -10.679 1.00 93.56 118 ILE A CA 1
ATOM 872 C C . ILE A 1 118 ? 15.661 -3.140 -12.002 1.00 93.56 118 ILE A C 1
ATOM 874 O O . ILE A 1 118 ? 14.479 -2.848 -12.187 1.00 93.56 118 ILE A O 1
ATOM 878 N N . TRP A 1 119 ? 16.574 -2.953 -12.962 1.00 93.88 119 TRP A N 1
ATOM 879 C CA . TRP A 1 119 ? 16.234 -2.402 -14.276 1.00 93.88 119 TRP A CA 1
ATOM 880 C C . TRP A 1 119 ? 15.286 -3.310 -15.070 1.00 93.88 119 TRP A C 1
ATOM 882 O O . TRP A 1 119 ? 14.348 -2.825 -15.713 1.00 93.88 119 TRP A O 1
ATOM 892 N N . THR A 1 120 ? 15.527 -4.623 -15.038 1.00 95.75 120 THR A N 1
ATOM 893 C CA . THR A 1 120 ? 14.666 -5.604 -15.713 1.00 95.75 120 THR A CA 1
ATOM 894 C C . THR A 1 120 ? 13.284 -5.661 -15.073 1.00 95.75 120 THR A C 1
ATOM 896 O O . THR A 1 120 ? 12.305 -5.539 -15.806 1.00 95.75 120 THR A O 1
ATOM 899 N N . SER A 1 121 ? 13.200 -5.704 -13.741 1.00 96.69 121 SER A N 1
ATOM 900 C CA . SER A 1 121 ? 11.929 -5.639 -13.009 1.00 96.69 121 SER A CA 1
ATOM 901 C C . SER A 1 121 ? 11.135 -4.372 -13.340 1.00 96.69 121 SER A C 1
ATOM 903 O O . SER A 1 121 ? 9.970 -4.450 -13.730 1.00 96.69 121 SER A O 1
ATOM 905 N N . TRP A 1 122 ? 11.771 -3.194 -13.323 1.00 97.81 122 TRP A N 1
ATOM 906 C CA . TRP A 1 122 ? 11.086 -1.957 -13.706 1.00 97.81 122 TRP A CA 1
ATOM 907 C C . TRP A 1 122 ? 10.568 -1.999 -15.148 1.00 97.81 122 TRP A C 1
ATOM 909 O O . TRP A 1 122 ? 9.465 -1.534 -15.426 1.00 97.81 122 TRP A O 1
ATOM 919 N N . THR A 1 123 ? 11.351 -2.552 -16.077 1.00 97.62 123 THR A N 1
ATOM 920 C CA . THR A 1 123 ? 10.941 -2.675 -17.483 1.00 97.62 123 THR A CA 1
ATOM 921 C C . THR A 1 123 ? 9.732 -3.602 -17.620 1.00 97.62 123 THR A C 1
ATOM 923 O O . THR A 1 123 ? 8.736 -3.211 -18.225 1.00 97.62 123 THR A O 1
ATOM 926 N N . ASN A 1 124 ? 9.781 -4.773 -16.983 1.00 98.00 124 ASN A N 1
ATOM 927 C CA . ASN A 1 124 ? 8.687 -5.742 -16.952 1.00 98.00 124 ASN A CA 1
ATOM 928 C C . ASN A 1 124 ? 7.413 -5.136 -16.340 1.00 98.00 124 ASN A C 1
ATOM 930 O O . ASN A 1 124 ? 6.328 -5.280 -16.902 1.00 98.00 124 ASN A O 1
ATOM 934 N N . ALA A 1 125 ? 7.543 -4.390 -15.239 1.00 98.19 125 ALA A N 1
ATOM 935 C CA . ALA A 1 125 ? 6.425 -3.702 -14.606 1.00 98.19 125 ALA A CA 1
ATOM 936 C C . ALA A 1 125 ? 5.791 -2.652 -15.532 1.00 98.19 125 ALA A C 1
ATOM 938 O O . ALA A 1 125 ? 4.569 -2.526 -15.595 1.00 98.19 125 ALA A O 1
ATOM 939 N N . MET A 1 126 ? 6.597 -1.907 -16.298 1.00 98.31 126 MET A N 1
ATOM 940 C CA . MET A 1 126 ? 6.071 -0.941 -17.271 1.00 98.31 126 MET A CA 1
ATOM 941 C C . MET A 1 126 ? 5.354 -1.619 -18.442 1.00 98.31 126 MET A C 1
ATOM 943 O O . MET A 1 126 ? 4.323 -1.108 -18.887 1.00 98.31 126 MET A O 1
ATOM 947 N N . ASP A 1 127 ? 5.859 -2.758 -18.912 1.00 98.38 127 ASP A N 1
ATOM 948 C CA . ASP A 1 127 ? 5.205 -3.553 -19.953 1.00 98.38 127 ASP A CA 1
ATOM 949 C C . ASP A 1 127 ? 3.862 -4.119 -19.453 1.00 98.38 127 ASP A C 1
ATOM 951 O O . ASP A 1 127 ? 2.856 -4.034 -20.163 1.00 98.38 127 ASP A O 1
ATOM 955 N N . ALA A 1 128 ? 3.812 -4.610 -18.207 1.00 98.31 128 ALA A N 1
ATOM 956 C CA . ALA A 1 128 ? 2.591 -5.080 -17.549 1.00 98.31 128 ALA A CA 1
ATOM 957 C C . ALA A 1 128 ? 1.546 -3.957 -17.401 1.00 98.31 128 ALA A C 1
ATOM 959 O O . ALA A 1 128 ? 0.395 -4.115 -17.819 1.00 98.31 128 ALA A O 1
ATOM 960 N N . LEU A 1 129 ? 1.958 -2.765 -16.946 1.00 97.50 129 LEU A N 1
ATOM 961 C CA . LEU A 1 129 ? 1.075 -1.592 -16.910 1.00 97.50 129 LEU A CA 1
ATOM 962 C C . LEU A 1 129 ? 0.535 -1.222 -18.297 1.00 97.50 129 LEU A C 1
ATOM 964 O O . LEU A 1 129 ? -0.620 -0.817 -18.423 1.00 97.50 129 LEU A O 1
ATOM 968 N N . GLN A 1 130 ? 1.350 -1.343 -19.348 1.00 97.19 130 GLN A N 1
ATOM 969 C CA . GLN A 1 130 ? 0.934 -0.982 -20.702 1.00 97.19 130 GLN A CA 1
ATOM 970 C C . GLN A 1 130 ? -0.170 -1.898 -21.245 1.00 97.19 130 GLN A C 1
ATOM 972 O O . GLN A 1 130 ? -1.011 -1.444 -22.027 1.00 97.19 130 GLN A O 1
ATOM 977 N N . VAL A 1 131 ? -0.188 -3.166 -20.832 1.00 97.44 131 VAL A N 1
ATOM 978 C CA . VAL A 1 131 ? -1.256 -4.115 -21.179 1.00 97.44 131 VAL A CA 1
ATOM 979 C C . VAL A 1 131 ? -2.427 -4.098 -20.190 1.00 97.44 131 VAL A C 1
ATOM 981 O O . VAL A 1 131 ? -3.425 -4.774 -20.435 1.00 97.44 131 VAL A O 1
ATOM 984 N N . GLY A 1 132 ? -2.345 -3.286 -19.130 1.00 96.69 132 GLY A N 1
ATOM 985 C CA . GLY A 1 132 ? -3.383 -3.137 -18.108 1.00 96.69 132 GLY A CA 1
ATOM 986 C C . GLY A 1 132 ? -3.355 -4.213 -17.022 1.00 96.69 132 GLY A C 1
ATOM 987 O O . GLY A 1 132 ? -4.359 -4.399 -16.344 1.00 96.69 132 GLY A O 1
ATOM 988 N N . ASP A 1 133 ? -2.239 -4.927 -16.877 1.00 97.94 133 ASP A N 1
ATOM 989 C CA . ASP A 1 133 ? -2.025 -5.896 -15.804 1.00 97.94 133 ASP A CA 1
ATOM 990 C C . ASP A 1 133 ? -1.303 -5.219 -14.631 1.00 97.94 133 ASP A C 1
ATOM 992 O O . ASP A 1 133 ? -0.076 -5.251 -14.501 1.00 97.94 133 ASP A O 1
ATOM 996 N N . THR A 1 134 ? -2.087 -4.515 -13.818 1.00 98.31 134 THR A N 1
ATOM 997 C CA . THR A 1 134 ? -1.604 -3.754 -12.662 1.00 98.31 134 THR A CA 1
ATOM 998 C C . THR A 1 134 ? -1.046 -4.673 -11.578 1.00 98.31 134 THR A C 1
ATOM 1000 O O . THR A 1 134 ? 0.001 -4.368 -11.018 1.00 98.31 134 THR A O 1
ATOM 1003 N N . ASP A 1 135 ? -1.688 -5.816 -11.328 1.00 98.56 135 ASP A N 1
ATOM 1004 C CA . ASP A 1 135 ? -1.265 -6.793 -10.318 1.00 98.56 135 ASP A CA 1
ATOM 1005 C C . ASP A 1 135 ? 0.148 -7.325 -10.597 1.00 98.56 135 ASP A C 1
ATOM 1007 O O . ASP A 1 135 ? 1.030 -7.211 -9.743 1.00 98.56 135 ASP A O 1
ATOM 1011 N N . SER A 1 136 ? 0.408 -7.783 -11.830 1.00 98.44 136 SER A N 1
ATOM 1012 C CA . SER A 1 136 ? 1.742 -8.245 -12.237 1.00 98.44 136 SER A CA 1
ATOM 1013 C C . SER A 1 136 ? 2.799 -7.141 -12.144 1.00 98.44 136 SER A C 1
ATOM 1015 O O . SER A 1 136 ? 3.942 -7.413 -11.781 1.00 98.44 136 SER A O 1
ATOM 1017 N N . ALA A 1 137 ? 2.439 -5.887 -12.444 1.00 98.62 137 ALA A N 1
ATOM 1018 C CA . ALA A 1 137 ? 3.371 -4.766 -12.337 1.00 98.62 137 ALA A CA 1
ATOM 1019 C C . ALA A 1 137 ? 3.832 -4.526 -10.891 1.00 98.62 137 ALA A C 1
ATOM 1021 O O . ALA A 1 137 ? 5.016 -4.281 -10.654 1.00 98.62 137 ALA A O 1
ATOM 1022 N N . PHE A 1 138 ? 2.910 -4.612 -9.929 1.00 98.62 138 PHE A N 1
ATOM 1023 C CA . PHE A 1 138 ? 3.237 -4.475 -8.511 1.00 98.62 138 PHE A CA 1
ATOM 1024 C C . PHE A 1 138 ? 3.997 -5.687 -7.976 1.00 98.62 138 PHE A C 1
ATOM 1026 O O . PHE A 1 138 ? 4.994 -5.493 -7.286 1.00 98.62 138 PHE A O 1
ATOM 1033 N N . ALA A 1 139 ? 3.601 -6.909 -8.342 1.00 98.44 139 ALA A N 1
ATOM 1034 C CA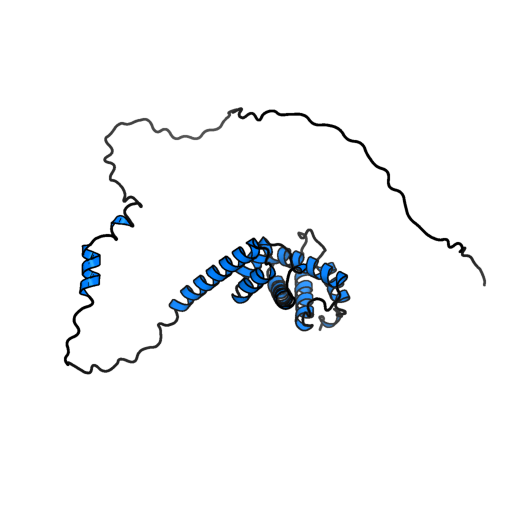 . ALA A 1 139 ? 4.318 -8.124 -7.952 1.00 98.44 139 ALA A CA 1
ATOM 1035 C C . ALA A 1 139 ? 5.791 -8.099 -8.407 1.00 98.44 139 ALA A C 1
ATOM 1037 O O . ALA A 1 139 ? 6.697 -8.419 -7.636 1.00 98.44 139 ALA A O 1
ATOM 1038 N N . GLU A 1 140 ? 6.045 -7.654 -9.640 1.00 98.12 140 GLU A N 1
ATOM 1039 C CA . GLU A 1 140 ? 7.396 -7.547 -10.192 1.00 98.12 140 GLU A CA 1
ATOM 1040 C C . GLU A 1 140 ? 8.254 -6.535 -9.415 1.00 98.12 140 GLU A C 1
ATOM 1042 O O . GLU A 1 140 ? 9.418 -6.814 -9.117 1.00 98.12 140 GLU A O 1
ATOM 1047 N N . VAL A 1 141 ? 7.692 -5.378 -9.043 1.00 98.25 141 VAL A N 1
ATOM 1048 C CA . VAL A 1 141 ? 8.412 -4.355 -8.267 1.00 98.25 141 VAL A CA 1
ATOM 1049 C C . VAL A 1 141 ? 8.635 -4.802 -6.822 1.00 98.25 141 VAL A C 1
ATOM 1051 O O . VAL A 1 141 ? 9.757 -4.690 -6.329 1.00 98.25 141 VAL A O 1
ATOM 1054 N N . LEU A 1 142 ? 7.621 -5.377 -6.171 1.00 98.00 142 LEU A N 1
ATOM 1055 C CA . LEU A 1 142 ? 7.722 -5.924 -4.812 1.00 98.00 142 LEU A CA 1
ATOM 1056 C C . LEU A 1 142 ? 8.814 -6.993 -4.710 1.00 98.00 142 LEU A C 1
ATOM 1058 O O . LEU A 1 142 ? 9.574 -7.006 -3.744 1.00 98.00 142 LEU A O 1
ATOM 1062 N N . SER A 1 143 ? 8.979 -7.822 -5.747 1.00 96.50 143 SER A N 1
ATOM 1063 C CA . SER A 1 143 ? 10.013 -8.865 -5.773 1.00 96.50 143 SER A CA 1
ATOM 1064 C C . SER A 1 143 ? 11.452 -8.338 -5.690 1.00 96.50 143 SER A C 1
ATOM 1066 O O . SER A 1 143 ? 12.362 -9.091 -5.340 1.00 96.50 143 SER A O 1
ATOM 1068 N N . THR A 1 144 ? 11.674 -7.052 -5.989 1.00 95.94 144 THR A N 1
ATOM 1069 C CA . THR A 1 144 ? 12.999 -6.426 -5.870 1.00 95.94 144 THR A CA 1
ATOM 1070 C C . THR A 1 144 ? 13.336 -6.028 -4.435 1.00 95.94 144 THR A C 1
ATOM 1072 O O . THR A 1 144 ? 14.515 -5.901 -4.114 1.00 95.94 144 THR A O 1
ATOM 1075 N N . GLY A 1 145 ? 12.325 -5.828 -3.580 1.00 94.56 145 GLY A N 1
ATOM 1076 C CA . GLY A 1 145 ? 12.493 -5.255 -2.242 1.00 94.56 145 GLY A CA 1
ATOM 1077 C C . GLY A 1 145 ? 12.992 -3.803 -2.238 1.00 94.56 145 GLY A C 1
ATOM 1078 O O . GLY A 1 145 ? 13.471 -3.337 -1.209 1.00 94.56 145 GLY A O 1
ATOM 1079 N N . ASP A 1 146 ? 12.935 -3.101 -3.376 1.00 95.38 146 ASP A N 1
ATOM 1080 C CA . ASP A 1 146 ? 13.340 -1.699 -3.491 1.00 95.38 146 ASP A CA 1
ATOM 1081 C C . ASP A 1 146 ? 12.142 -0.771 -3.230 1.00 95.38 146 ASP A C 1
ATOM 1083 O O . ASP A 1 146 ? 11.288 -0.546 -4.095 1.00 95.38 146 ASP A O 1
ATOM 1087 N N . ASP A 1 147 ? 12.106 -0.198 -2.027 1.00 94.94 147 ASP A N 1
ATOM 1088 C CA . ASP A 1 147 ? 11.064 0.731 -1.577 1.00 94.94 147 ASP A CA 1
ATOM 1089 C C . ASP A 1 147 ? 10.937 1.968 -2.476 1.00 94.94 147 ASP A C 1
ATOM 1091 O O . ASP A 1 147 ? 9.835 2.455 -2.731 1.00 94.94 147 ASP A O 1
ATOM 1095 N N . ILE A 1 148 ? 12.053 2.472 -3.017 1.00 93.88 148 ILE A N 1
ATOM 1096 C CA . ILE A 1 148 ? 12.044 3.644 -3.902 1.00 93.88 148 ILE A CA 1
ATOM 1097 C C . ILE A 1 148 ? 11.359 3.280 -5.217 1.00 93.88 148 ILE A C 1
ATOM 1099 O O . ILE A 1 148 ? 10.599 4.083 -5.772 1.00 93.88 148 ILE A O 1
ATOM 1103 N N . LEU A 1 149 ? 11.616 2.075 -5.730 1.00 96.38 149 LEU A N 1
ATOM 1104 C CA . LEU A 1 149 ? 10.959 1.584 -6.933 1.00 96.38 149 LEU A CA 1
ATOM 1105 C C . LEU A 1 149 ? 9.457 1.391 -6.710 1.00 96.38 149 LEU A C 1
ATOM 1107 O O . LEU A 1 149 ? 8.664 1.777 -7.576 1.00 96.38 149 LEU A O 1
ATOM 1111 N N . LEU A 1 150 ? 9.074 0.858 -5.547 1.00 97.94 150 LEU A N 1
ATOM 1112 C CA . LEU A 1 150 ? 7.677 0.675 -5.169 1.00 97.94 150 LEU A CA 1
ATOM 1113 C C . LEU A 1 150 ? 6.938 2.007 -5.072 1.00 97.94 150 LEU A C 1
ATOM 1115 O O . LEU A 1 150 ? 5.924 2.194 -5.744 1.00 97.94 150 LEU A O 1
ATOM 1119 N N . VAL A 1 151 ? 7.485 2.967 -4.329 1.00 96.56 151 VAL A N 1
ATOM 1120 C CA . VAL A 1 151 ? 6.922 4.317 -4.215 1.00 96.56 151 VAL A CA 1
ATOM 1121 C C . VAL A 1 151 ? 6.798 4.975 -5.588 1.00 96.56 151 VAL A C 1
ATOM 1123 O O . VAL A 1 151 ? 5.777 5.584 -5.898 1.00 96.56 151 VAL A O 1
ATOM 1126 N N . LYS A 1 152 ? 7.807 4.829 -6.453 1.00 96.94 152 LYS A N 1
ATOM 1127 C CA . LYS A 1 152 ? 7.763 5.373 -7.816 1.00 96.94 152 LYS A CA 1
ATOM 1128 C C . LYS A 1 152 ? 6.639 4.755 -8.650 1.00 96.94 152 LYS A C 1
ATOM 1130 O O . LYS A 1 152 ? 6.043 5.451 -9.474 1.00 96.94 152 LYS A O 1
ATOM 1135 N N . LEU A 1 153 ? 6.367 3.459 -8.487 1.00 98.31 153 LEU A N 1
ATOM 1136 C CA . LEU A 1 153 ? 5.231 2.812 -9.138 1.00 98.31 153 LEU A CA 1
ATOM 1137 C C . LEU A 1 153 ? 3.909 3.342 -8.567 1.00 98.31 153 LEU A C 1
ATOM 1139 O O . LEU A 1 153 ? 3.034 3.718 -9.343 1.00 98.31 153 LEU A O 1
ATOM 1143 N N . MET A 1 154 ? 3.807 3.442 -7.240 1.00 98.00 154 MET A N 1
ATOM 1144 C CA . MET A 1 154 ? 2.620 3.938 -6.541 1.00 98.00 154 MET A CA 1
ATOM 1145 C C . MET A 1 154 ? 2.259 5.377 -6.928 1.00 98.00 154 MET A C 1
ATOM 1147 O O . MET A 1 154 ? 1.093 5.670 -7.187 1.00 98.00 154 MET A O 1
ATOM 1151 N N . ASP A 1 155 ? 3.251 6.267 -7.011 1.00 96.69 155 ASP A N 1
ATOM 1152 C CA . ASP A 1 155 ? 3.088 7.653 -7.471 1.00 96.69 155 ASP A CA 1
ATOM 1153 C C . ASP A 1 155 ? 2.620 7.705 -8.933 1.00 96.69 155 ASP A C 1
ATOM 1155 O O . ASP A 1 155 ? 1.734 8.474 -9.305 1.00 96.69 155 ASP A O 1
ATOM 1159 N N . ARG A 1 156 ? 3.169 6.824 -9.779 1.00 97.12 156 ARG A N 1
ATOM 1160 C CA . ARG A 1 156 ? 2.822 6.757 -11.202 1.00 97.12 156 ARG A CA 1
ATOM 1161 C C . ARG A 1 156 ? 1.386 6.295 -11.442 1.00 97.12 156 ARG A C 1
ATOM 1163 O O . ARG A 1 156 ? 0.747 6.801 -12.365 1.00 97.12 156 ARG A O 1
ATOM 1170 N N . THR A 1 157 ? 0.919 5.280 -10.720 1.00 97.94 157 THR A N 1
ATOM 1171 C CA . THR A 1 157 ? -0.418 4.704 -10.933 1.00 97.94 157 THR A CA 1
ATOM 1172 C C . THR A 1 157 ? -1.497 5.456 -10.168 1.00 97.94 157 THR A C 1
ATOM 1174 O O . THR A 1 157 ? -2.651 5.457 -10.593 1.00 97.94 157 THR A O 1
ATOM 1177 N N . GLY A 1 158 ? -1.131 6.079 -9.045 1.00 97.44 158 GLY A N 1
ATOM 1178 C CA . GLY A 1 158 ? -2.085 6.416 -7.997 1.00 97.44 158 GLY A CA 1
ATOM 1179 C C . GLY A 1 158 ? -2.679 5.158 -7.343 1.00 97.44 158 GLY A C 1
ATOM 1180 O O . GLY A 1 158 ? -2.307 4.038 -7.714 1.00 97.44 158 GLY A O 1
ATOM 1181 N N . PRO A 1 159 ? -3.600 5.329 -6.380 1.00 97.88 159 PRO A N 1
ATOM 1182 C CA . PRO A 1 159 ? -4.247 4.223 -5.679 1.00 97.88 159 PRO A CA 1
ATOM 1183 C C . PRO A 1 159 ? -5.014 3.305 -6.637 1.00 97.88 159 PRO A C 1
ATOM 1185 O O . PRO A 1 159 ? -5.910 3.752 -7.355 1.00 97.88 159 PRO A O 1
ATOM 1188 N N . VAL A 1 160 ? -4.652 2.021 -6.648 1.00 97.94 160 VAL A N 1
ATOM 1189 C CA . VAL A 1 160 ? -5.274 0.980 -7.488 1.00 97.94 160 VAL A CA 1
ATOM 1190 C C . VAL A 1 160 ? -5.458 -0.345 -6.735 1.00 97.94 160 VAL A C 1
ATOM 1192 O O . VAL A 1 160 ? -5.441 -1.411 -7.341 1.00 97.94 160 VAL A O 1
ATOM 1195 N N . ILE A 1 161 ? -5.626 -0.297 -5.408 1.00 97.62 161 ILE A N 1
ATOM 1196 C CA . ILE A 1 161 ? -5.778 -1.475 -4.530 1.00 97.62 161 ILE A CA 1
ATOM 1197 C C . ILE A 1 161 ? -6.945 -2.374 -4.978 1.00 97.62 161 ILE A C 1
ATOM 1199 O O . ILE A 1 161 ? -6.877 -3.592 -4.850 1.00 97.62 161 ILE A O 1
ATOM 1203 N N . ASP A 1 162 ? -7.995 -1.789 -5.555 1.00 96.88 162 ASP A N 1
ATOM 1204 C CA . ASP A 1 162 ? -9.168 -2.484 -6.096 1.00 96.88 162 ASP A CA 1
ATOM 1205 C C . ASP A 1 162 ? -8.861 -3.404 -7.292 1.00 96.88 162 ASP A C 1
ATOM 1207 O O . ASP A 1 162 ? -9.661 -4.281 -7.620 1.00 96.88 162 ASP A O 1
ATOM 1211 N N . GLN A 1 163 ? -7.709 -3.216 -7.938 1.00 97.25 163 GLN A N 1
ATOM 1212 C CA . GLN A 1 163 ? -7.253 -4.006 -9.085 1.00 97.25 163 GLN A CA 1
ATOM 1213 C C . GLN A 1 163 ? -6.234 -5.083 -8.697 1.00 97.25 163 GLN A C 1
ATOM 1215 O O . GLN A 1 163 ? -5.834 -5.871 -9.553 1.00 97.25 163 GLN A O 1
ATOM 1220 N N . LEU A 1 164 ? -5.800 -5.107 -7.435 1.00 98.12 164 LEU A N 1
ATOM 1221 C CA . LEU A 1 164 ? -4.751 -6.001 -6.958 1.00 98.12 164 LEU A CA 1
ATOM 1222 C C . LEU A 1 164 ? -5.340 -7.302 -6.414 1.00 98.12 164 LEU A C 1
ATOM 1224 O O . LEU A 1 164 ? -6.428 -7.347 -5.833 1.00 98.12 164 LEU A O 1
ATOM 1228 N N . SER A 1 165 ? -4.579 -8.377 -6.569 1.00 97.81 165 SER A N 1
ATOM 1229 C CA . SER A 1 165 ? -4.809 -9.627 -5.859 1.00 97.81 165 SER A CA 1
ATOM 1230 C C . SER A 1 165 ? -4.639 -9.430 -4.350 1.00 97.81 165 SER A C 1
ATOM 1232 O O . SER A 1 165 ? -3.970 -8.507 -3.889 1.00 97.81 165 SER A O 1
ATOM 1234 N N . SER A 1 166 ? -5.226 -10.321 -3.546 1.00 97.50 166 SER A N 1
ATOM 1235 C CA . SER A 1 166 ? -5.107 -10.254 -2.083 1.00 97.50 166 SER A CA 1
ATOM 1236 C C . SER A 1 166 ? -3.658 -10.341 -1.596 1.00 97.50 166 SER A C 1
ATOM 1238 O O . SER A 1 166 ? -3.318 -9.686 -0.617 1.00 97.50 166 SER A O 1
ATOM 1240 N N . GLU A 1 167 ? -2.816 -11.124 -2.275 1.00 97.75 167 GLU A N 1
ATOM 1241 C CA . GLU A 1 167 ? -1.390 -11.273 -1.958 1.00 97.75 167 GLU A CA 1
ATOM 1242 C C . GLU A 1 167 ? -0.659 -9.941 -2.136 1.00 97.75 167 GLU A C 1
ATOM 1244 O O . GLU A 1 167 ? -0.124 -9.394 -1.171 1.00 97.75 167 GLU A O 1
ATOM 1249 N N . VAL A 1 168 ? -0.756 -9.360 -3.333 1.00 98.44 168 VAL A N 1
ATOM 1250 C CA . VAL A 1 168 ? -0.105 -8.089 -3.656 1.00 98.44 168 VAL A CA 1
ATOM 1251 C C . VAL A 1 168 ? -0.682 -6.949 -2.815 1.00 98.44 168 VAL A C 1
ATOM 1253 O O . VAL A 1 168 ? 0.071 -6.166 -2.247 1.00 98.44 168 VAL A O 1
ATOM 1256 N N . ALA A 1 169 ? -2.005 -6.881 -2.637 1.00 98.12 169 AL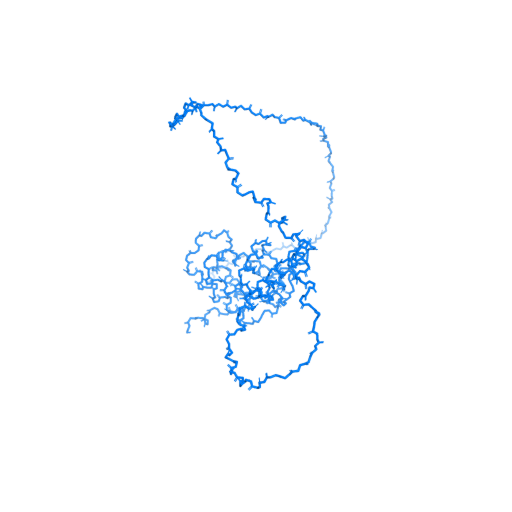A A N 1
ATOM 1257 C CA . ALA A 1 169 ? -2.636 -5.877 -1.780 1.00 98.12 169 ALA A CA 1
ATOM 1258 C C . ALA A 1 169 ? -2.137 -5.950 -0.327 1.00 98.12 169 ALA A C 1
ATOM 1260 O O . ALA A 1 169 ? -1.885 -4.911 0.280 1.00 98.12 169 ALA A O 1
ATOM 1261 N N . CYS A 1 170 ? -1.961 -7.151 0.236 1.00 97.38 170 CYS A N 1
ATOM 1262 C CA . CYS A 1 170 ? -1.421 -7.307 1.588 1.00 97.38 170 CYS A CA 1
ATOM 1263 C C . CYS A 1 170 ? 0.010 -6.775 1.701 1.00 97.38 170 CYS A C 1
ATOM 1265 O O . CYS A 1 170 ? 0.318 -6.075 2.666 1.00 97.38 170 CYS A O 1
ATOM 1267 N N . GLU A 1 171 ? 0.867 -7.076 0.724 1.00 98.06 171 GLU A N 1
ATOM 1268 C CA . GLU A 1 171 ? 2.242 -6.569 0.701 1.00 98.06 171 GLU A CA 1
ATOM 1269 C C . GLU A 1 171 ? 2.291 -5.046 0.559 1.00 98.06 171 GLU A C 1
ATOM 1271 O O . GLU A 1 171 ? 3.029 -4.388 1.290 1.00 98.06 171 GLU A O 1
ATOM 1276 N N . ILE A 1 172 ? 1.441 -4.469 -0.295 1.00 98.00 172 ILE A N 1
ATOM 1277 C CA . ILE A 1 172 ? 1.322 -3.015 -0.447 1.00 98.00 172 ILE A CA 1
ATOM 1278 C C . ILE A 1 172 ? 0.861 -2.354 0.850 1.00 98.00 172 ILE A C 1
ATOM 1280 O O . ILE A 1 172 ? 1.446 -1.359 1.264 1.00 98.00 172 ILE A O 1
ATOM 1284 N N . VAL A 1 173 ? -0.155 -2.898 1.526 1.00 97.69 173 VAL A N 1
ATOM 1285 C CA . VAL A 1 173 ? -0.632 -2.349 2.807 1.00 97.69 173 VAL A CA 1
ATOM 1286 C C . VAL A 1 173 ? 0.456 -2.419 3.879 1.00 97.69 173 VAL A C 1
ATOM 1288 O O . VAL A 1 173 ? 0.616 -1.473 4.651 1.00 97.69 173 VAL A O 1
ATOM 1291 N N . ASN A 1 174 ? 1.229 -3.504 3.903 1.00 97.19 174 ASN A N 1
ATOM 1292 C CA . ASN A 1 174 ? 2.370 -3.640 4.800 1.00 97.19 174 ASN A CA 1
ATOM 1293 C C . ASN A 1 174 ? 3.462 -2.596 4.500 1.00 97.19 174 ASN A C 1
ATOM 1295 O O . ASN A 1 174 ? 3.912 -1.906 5.412 1.00 97.19 174 ASN A O 1
ATOM 1299 N N . ALA A 1 175 ? 3.834 -2.422 3.229 1.00 97.25 175 ALA A N 1
ATOM 1300 C CA . ALA A 1 175 ? 4.818 -1.426 2.804 1.00 97.25 175 ALA A CA 1
ATOM 1301 C C . ALA A 1 175 ? 4.359 0.010 3.110 1.00 97.25 175 ALA A C 1
ATOM 1303 O O . ALA A 1 175 ? 5.118 0.797 3.668 1.00 97.25 175 ALA A O 1
ATOM 1304 N N . ILE A 1 176 ? 3.088 0.334 2.843 1.00 96.81 176 ILE A N 1
ATOM 1305 C CA . ILE A 1 176 ? 2.486 1.624 3.205 1.00 96.81 176 ILE A CA 1
ATOM 1306 C C . ILE A 1 176 ? 2.653 1.889 4.698 1.00 96.81 176 ILE A C 1
ATOM 1308 O O . ILE A 1 176 ? 3.084 2.975 5.065 1.00 96.81 176 ILE A O 1
ATOM 1312 N N . GLY A 1 177 ? 2.358 0.904 5.554 1.00 94.69 177 GLY A N 1
ATOM 1313 C CA . GLY A 1 177 ? 2.558 1.034 6.995 1.00 94.69 177 GLY A CA 1
ATOM 1314 C C . GLY A 1 177 ? 3.983 1.462 7.345 1.00 94.69 177 GLY A C 1
ATOM 1315 O O . GLY A 1 177 ? 4.161 2.346 8.178 1.00 94.69 177 GLY A O 1
ATOM 1316 N N . GLN A 1 178 ? 4.987 0.901 6.674 1.00 93.81 178 GLN A N 1
ATOM 1317 C CA . GLN A 1 178 ? 6.399 1.223 6.898 1.00 93.81 178 GLN A CA 1
ATOM 1318 C C . GLN A 1 178 ? 6.780 2.615 6.370 1.00 93.81 178 GLN A C 1
ATOM 1320 O O . GLN A 1 178 ? 7.533 3.336 7.023 1.00 93.81 178 GLN A O 1
ATOM 1325 N N . PHE A 1 179 ? 6.216 3.035 5.235 1.00 94.00 179 PHE A N 1
ATOM 1326 C CA . PHE A 1 179 ? 6.499 4.335 4.614 1.00 94.00 179 PHE A CA 1
ATOM 1327 C C . PHE A 1 179 ? 5.941 5.532 5.387 1.00 94.00 179 PHE A C 1
ATOM 1329 O O . PHE A 1 179 ? 6.414 6.650 5.197 1.00 94.00 179 PHE A O 1
ATOM 1336 N N . MET A 1 180 ? 4.977 5.321 6.286 1.00 88.06 180 MET A N 1
ATOM 1337 C CA . MET A 1 180 ? 4.366 6.391 7.088 1.00 88.06 180 MET A CA 1
ATOM 1338 C C . MET A 1 180 ? 5.358 7.131 7.996 1.00 88.06 180 MET A C 1
ATOM 1340 O O . MET A 1 180 ? 5.089 8.264 8.389 1.00 88.06 180 MET A O 1
ATOM 1344 N N . VAL A 1 181 ? 6.507 6.523 8.309 1.00 83.62 181 VAL A N 1
ATOM 1345 C CA . VAL A 1 181 ? 7.577 7.162 9.095 1.00 83.62 181 VAL A CA 1
ATOM 1346 C C . VAL A 1 181 ? 8.299 8.250 8.283 1.00 83.62 181 VAL A C 1
ATOM 1348 O O . VAL A 1 181 ? 8.816 9.218 8.847 1.00 83.62 181 VAL A O 1
ATOM 1351 N N . ASP A 1 182 ? 8.297 8.136 6.953 1.00 84.94 182 ASP A N 1
ATOM 1352 C CA . ASP A 1 182 ? 8.943 9.077 6.047 1.00 84.94 182 ASP A CA 1
ATOM 1353 C C . ASP A 1 182 ? 7.958 10.148 5.562 1.00 84.94 182 ASP A C 1
ATOM 1355 O O . ASP A 1 182 ? 7.141 9.939 4.665 1.00 84.94 182 ASP A O 1
ATOM 1359 N N . GLN A 1 183 ? 8.110 11.364 6.091 1.00 79.69 183 GLN A N 1
ATOM 1360 C CA . GLN A 1 183 ? 7.264 12.526 5.771 1.00 79.69 183 GLN A CA 1
ATOM 1361 C C . GLN A 1 183 ? 7.174 12.839 4.265 1.00 79.69 183 GLN A C 1
ATOM 1363 O O . GLN A 1 183 ? 6.183 13.388 3.792 1.00 79.69 183 GLN A O 1
ATOM 1368 N N . ASN A 1 184 ? 8.194 12.472 3.485 1.00 85.69 184 ASN A N 1
ATOM 1369 C CA . ASN A 1 184 ? 8.211 12.649 2.032 1.00 85.69 184 ASN A CA 1
ATOM 1370 C C . ASN A 1 184 ? 7.226 11.738 1.283 1.00 85.69 184 ASN A C 1
ATOM 1372 O O . ASN A 1 184 ? 6.879 12.055 0.147 1.00 85.69 184 ASN A O 1
ATOM 1376 N N . MET A 1 185 ? 6.801 10.633 1.896 1.00 87.88 185 MET A N 1
ATOM 1377 C CA . MET A 1 185 ? 5.909 9.637 1.295 1.00 87.88 185 MET A CA 1
ATOM 1378 C C . MET A 1 185 ? 4.488 9.718 1.851 1.00 87.88 185 MET A C 1
ATOM 1380 O O . MET A 1 185 ? 3.613 8.968 1.418 1.00 87.88 185 MET A O 1
ATOM 1384 N N . TYR A 1 186 ? 4.249 10.635 2.789 1.00 89.38 186 TYR A N 1
ATOM 1385 C CA . TYR A 1 186 ? 3.029 10.681 3.580 1.00 89.38 186 TYR A CA 1
ATOM 1386 C C . TYR A 1 186 ? 1.772 10.886 2.731 1.00 89.38 186 TYR A C 1
ATOM 1388 O O . TYR A 1 186 ? 0.835 10.097 2.820 1.00 89.38 186 TYR A O 1
ATOM 1396 N N . ASP A 1 187 ? 1.781 11.869 1.830 1.00 91.56 187 ASP A N 1
ATOM 1397 C CA . ASP A 1 187 ? 0.649 12.158 0.939 1.00 91.56 187 ASP A CA 1
ATOM 1398 C C . ASP A 1 187 ? 0.309 10.965 0.027 1.00 91.56 187 ASP A C 1
ATOM 1400 O O . ASP A 1 187 ? -0.863 10.634 -0.181 1.00 91.56 187 ASP A O 1
ATOM 1404 N N . ILE A 1 188 ? 1.339 10.275 -0.482 1.00 93.69 188 ILE A N 1
ATOM 1405 C CA . ILE A 1 188 ? 1.158 9.053 -1.272 1.00 93.69 188 ILE A CA 1
ATOM 1406 C C . ILE A 1 188 ? 0.499 8.001 -0.380 1.00 93.69 188 ILE A C 1
ATOM 1408 O O . ILE A 1 188 ? -0.572 7.511 -0.722 1.00 93.69 188 ILE A O 1
ATOM 1412 N N . CYS A 1 189 ? 1.053 7.714 0.797 1.00 95.31 189 CYS A N 1
ATOM 1413 C CA . CYS A 1 189 ? 0.497 6.720 1.715 1.00 95.31 189 CYS A CA 1
ATOM 1414 C C . CYS A 1 189 ? -0.966 7.011 2.081 1.00 95.31 189 CYS A C 1
ATOM 1416 O O . CYS A 1 189 ? -1.807 6.118 1.985 1.00 95.31 189 CYS A O 1
ATOM 1418 N N . LEU A 1 190 ? -1.306 8.259 2.414 1.00 94.75 190 LEU A N 1
ATOM 1419 C CA . LEU A 1 190 ? -2.673 8.655 2.757 1.00 94.75 190 LEU A CA 1
ATOM 1420 C C . LEU A 1 190 ? -3.659 8.430 1.611 1.00 94.75 190 LEU A C 1
ATOM 1422 O O . LEU A 1 190 ? -4.760 7.934 1.853 1.00 94.75 190 LEU A O 1
ATOM 1426 N N . SER A 1 191 ? -3.276 8.741 0.368 1.00 96.19 191 SER A N 1
ATOM 1427 C CA . SER A 1 191 ? -4.143 8.493 -0.792 1.00 96.19 191 SER A CA 1
ATOM 1428 C C . SER A 1 191 ? -4.481 7.004 -0.954 1.00 96.19 191 SER A C 1
ATOM 1430 O O . SER A 1 191 ? -5.624 6.649 -1.249 1.00 96.19 191 SER A O 1
ATOM 1432 N N . TRP A 1 192 ? -3.513 6.124 -0.691 1.00 97.94 192 TRP A N 1
ATOM 1433 C CA . TRP A 1 192 ? -3.688 4.676 -0.772 1.00 97.94 192 TRP A CA 1
ATOM 1434 C C . TRP A 1 192 ? -4.488 4.120 0.414 1.00 97.94 192 TRP A C 1
ATOM 1436 O O . TRP A 1 192 ? -5.381 3.295 0.222 1.00 97.94 192 TRP A O 1
ATOM 1446 N N . ILE A 1 193 ? -4.240 4.612 1.632 1.00 97.25 193 ILE A N 1
ATOM 1447 C CA . ILE A 1 193 ? -5.018 4.267 2.834 1.00 97.25 193 ILE A CA 1
ATOM 1448 C C . ILE A 1 193 ? -6.481 4.695 2.672 1.00 97.25 193 ILE A C 1
ATOM 1450 O O . ILE A 1 193 ? -7.389 3.957 3.058 1.00 97.25 193 ILE A O 1
ATOM 1454 N N . GLN A 1 194 ? -6.728 5.865 2.081 1.00 97.06 194 GLN A N 1
ATOM 1455 C CA . GLN A 1 194 ? -8.083 6.334 1.812 1.00 97.06 194 GLN A CA 1
ATOM 1456 C C . GLN A 1 194 ? -8.823 5.374 0.869 1.00 97.06 194 GLN A C 1
ATOM 1458 O O . GLN A 1 194 ? -9.955 4.994 1.168 1.00 97.06 194 GLN A O 1
ATOM 1463 N N . GLN A 1 195 ? -8.181 4.914 -0.210 1.00 97.94 195 GLN A N 1
ATOM 1464 C CA . GLN A 1 195 ? -8.784 3.913 -1.093 1.00 97.94 195 GLN A CA 1
ATOM 1465 C C . GLN A 1 195 ? -9.026 2.582 -0.363 1.00 97.94 195 GLN A C 1
ATOM 1467 O O . GLN A 1 195 ? -10.099 1.993 -0.492 1.00 97.94 195 GLN A O 1
ATOM 1472 N N . LEU A 1 196 ? -8.065 2.115 0.443 1.00 98.00 196 LEU A N 1
ATOM 1473 C CA . LEU A 1 196 ? -8.227 0.903 1.252 1.00 98.00 196 LEU A CA 1
ATOM 1474 C C . LEU A 1 196 ? -9.465 0.994 2.152 1.00 98.00 196 LEU A C 1
ATOM 1476 O O . LEU A 1 196 ? -10.237 0.038 2.225 1.00 98.00 196 LEU A O 1
ATOM 1480 N N . LEU A 1 197 ? -9.669 2.134 2.819 1.00 97.56 197 LEU A N 1
ATOM 1481 C CA . LEU A 1 197 ? -10.837 2.363 3.665 1.00 97.56 197 LEU A CA 1
ATOM 1482 C C . LEU A 1 197 ? -12.137 2.242 2.865 1.00 97.56 197 LEU A C 1
ATOM 1484 O O . LEU A 1 197 ? -13.057 1.560 3.312 1.00 97.56 197 LEU A O 1
ATOM 1488 N N . GLU A 1 198 ? -12.218 2.872 1.694 1.00 97.25 198 GLU A N 1
ATOM 1489 C CA . GLU A 1 198 ? -13.399 2.789 0.827 1.00 97.25 198 GLU A CA 1
ATOM 1490 C C . GLU A 1 198 ? -13.715 1.331 0.461 1.00 97.25 198 GLU A C 1
ATOM 1492 O O . GLU A 1 198 ? -14.850 0.881 0.639 1.00 97.25 198 GLU A O 1
ATOM 1497 N N . ILE A 1 199 ? -12.697 0.560 0.068 1.00 97.56 199 ILE A N 1
ATOM 1498 C CA . ILE A 1 199 ? -12.851 -0.855 -0.290 1.00 97.56 199 ILE A CA 1
ATOM 1499 C C . ILE A 1 199 ? -13.296 -1.692 0.916 1.00 97.56 199 ILE A C 1
ATOM 1501 O O . ILE A 1 199 ? -14.173 -2.546 0.780 1.00 97.56 199 ILE A O 1
ATOM 1505 N N . VAL A 1 200 ? -12.717 -1.461 2.097 1.00 97.06 200 VAL A N 1
ATOM 1506 C CA . VAL A 1 200 ? -13.065 -2.183 3.333 1.00 97.06 200 VAL A CA 1
ATOM 1507 C C . VAL A 1 200 ? -14.496 -1.870 3.773 1.00 97.06 200 VAL A C 1
ATOM 1509 O O . VAL A 1 200 ? -15.203 -2.769 4.229 1.00 97.06 200 VAL A O 1
ATOM 1512 N N . LEU A 1 201 ? -14.949 -0.624 3.622 1.00 96.50 201 LEU A N 1
ATOM 1513 C CA . LEU A 1 201 ? -16.327 -0.242 3.932 1.00 96.50 201 LEU A CA 1
ATOM 1514 C C . LEU A 1 201 ? -17.334 -0.854 2.949 1.00 96.50 201 LEU A C 1
ATOM 1516 O O . LEU A 1 201 ? -18.446 -1.188 3.359 1.00 96.50 201 LEU A O 1
ATOM 1520 N N . GLU A 1 202 ? -16.962 -1.009 1.677 1.00 96.75 202 GLU A N 1
ATOM 1521 C CA . GLU A 1 202 ? -17.829 -1.594 0.648 1.00 96.75 202 GLU A CA 1
ATOM 1522 C C . GLU A 1 202 ? -17.889 -3.129 0.721 1.00 96.75 202 GLU A C 1
ATOM 1524 O O . GLU A 1 202 ? -18.973 -3.711 0.655 1.00 96.75 202 GLU A O 1
ATOM 1529 N N . ASN A 1 203 ? -16.739 -3.787 0.885 1.00 95.81 203 ASN A N 1
ATOM 1530 C CA . ASN A 1 203 ? -16.600 -5.240 0.735 1.00 95.81 203 ASN A CA 1
ATOM 1531 C C . ASN A 1 203 ? -16.425 -5.992 2.068 1.00 95.81 203 ASN A C 1
ATOM 1533 O O . ASN A 1 203 ? -16.625 -7.207 2.126 1.00 95.81 203 ASN A O 1
ATOM 1537 N N . GLY A 1 204 ? -16.110 -5.279 3.152 1.00 93.88 204 GLY A N 1
ATOM 1538 C CA . GLY A 1 204 ? -15.952 -5.815 4.503 1.00 93.88 204 GLY A CA 1
ATOM 1539 C C . GLY A 1 204 ? -14.500 -5.908 4.987 1.00 93.88 204 GLY A C 1
ATOM 1540 O O . GLY A 1 204 ? -13.535 -5.809 4.224 1.00 93.88 204 GLY A O 1
ATOM 1541 N N . ALA A 1 205 ? -14.349 -6.145 6.294 1.00 92.44 205 ALA A N 1
ATOM 1542 C CA . ALA A 1 205 ? -13.071 -6.154 7.015 1.00 92.44 205 ALA A CA 1
ATOM 1543 C C . ALA A 1 205 ? -12.043 -7.180 6.501 1.00 92.44 205 ALA A C 1
ATOM 1545 O O . ALA A 1 205 ? -10.836 -6.977 6.664 1.00 92.44 205 ALA A O 1
ATOM 1546 N N . ASP A 1 206 ? -12.515 -8.265 5.886 1.00 92.81 206 ASP A N 1
ATOM 1547 C CA . ASP A 1 206 ? -11.698 -9.418 5.493 1.00 92.81 206 ASP A CA 1
ATOM 1548 C C . ASP A 1 206 ? -11.431 -9.497 3.982 1.00 92.81 206 ASP A C 1
ATOM 1550 O O . ASP A 1 206 ? -10.874 -10.487 3.515 1.00 92.81 206 ASP A O 1
ATOM 1554 N N . THR A 1 207 ? -11.778 -8.453 3.217 1.00 91.50 207 THR A N 1
ATOM 1555 C CA . THR A 1 207 ? -11.720 -8.425 1.738 1.00 91.50 207 THR A CA 1
ATOM 1556 C C . THR A 1 207 ? -10.391 -8.918 1.157 1.00 91.50 207 THR A C 1
ATOM 1558 O O . THR A 1 207 ? -10.380 -9.677 0.192 1.00 91.50 207 THR A O 1
ATOM 1561 N N . PHE A 1 208 ? -9.271 -8.527 1.767 1.00 93.69 208 PHE A N 1
ATOM 1562 C CA . PHE A 1 208 ? -7.925 -8.888 1.310 1.00 93.69 208 PHE A CA 1
ATOM 1563 C C . PHE A 1 208 ? -7.244 -9.949 2.179 1.00 93.69 208 PHE A C 1
ATOM 1565 O O . PHE A 1 208 ? -6.119 -10.332 1.893 1.00 93.69 208 PHE A O 1
ATOM 1572 N N . GLY A 1 209 ? -7.888 -10.415 3.254 1.00 93.94 209 GLY A N 1
ATOM 1573 C CA . GLY A 1 209 ? -7.247 -11.324 4.207 1.00 93.94 209 GLY A CA 1
ATOM 1574 C C . GLY A 1 209 ? -6.014 -10.732 4.905 1.00 93.94 209 GLY A C 1
ATOM 1575 O O . GLY A 1 209 ? -5.144 -11.493 5.322 1.00 93.94 209 GLY A O 1
ATOM 1576 N N . ILE A 1 210 ? -5.935 -9.397 5.037 1.00 96.00 210 ILE A N 1
ATOM 1577 C CA . ILE A 1 210 ? -4.802 -8.708 5.678 1.00 96.00 210 ILE A CA 1
ATOM 1578 C C . ILE A 1 210 ? -4.643 -9.231 7.116 1.00 96.00 210 ILE A C 1
ATOM 1580 O O . ILE A 1 210 ? -5.612 -9.155 7.887 1.00 96.00 210 ILE A O 1
ATOM 1584 N N . PRO A 1 211 ? -3.449 -9.729 7.498 1.00 95.75 211 PRO A N 1
ATOM 1585 C CA . PRO A 1 211 ? -3.182 -10.197 8.852 1.00 95.75 211 PRO A CA 1
ATOM 1586 C C . PRO A 1 211 ? -3.481 -9.127 9.905 1.00 95.75 211 PRO A C 1
ATOM 1588 O O . PRO A 1 211 ? -3.258 -7.934 9.689 1.00 95.75 211 PRO A O 1
ATOM 1591 N N . MET A 1 212 ? -3.970 -9.551 11.071 1.00 95.19 212 MET A N 1
ATOM 1592 C CA . MET A 1 212 ? -4.329 -8.636 12.161 1.00 95.19 212 MET A CA 1
ATOM 1593 C C . MET A 1 212 ? -3.124 -7.811 12.636 1.00 95.19 212 MET A C 1
ATOM 1595 O O . MET A 1 212 ? -3.276 -6.662 13.039 1.00 95.19 212 MET A O 1
ATOM 1599 N N . GLU A 1 213 ? -1.928 -8.388 12.569 1.00 95.50 213 GLU A N 1
ATOM 1600 C CA . GLU A 1 213 ? -0.664 -7.741 12.910 1.00 95.50 213 GLU A CA 1
ATOM 1601 C C . GLU A 1 213 ? -0.401 -6.540 11.994 1.00 95.50 213 GLU A C 1
ATOM 1603 O O . GLU A 1 213 ? -0.179 -5.441 12.493 1.00 95.50 213 GLU A O 1
ATOM 1608 N N . VAL A 1 214 ? -0.556 -6.720 10.677 1.00 95.81 214 VAL A N 1
ATOM 1609 C CA . VAL A 1 214 ? -0.379 -5.657 9.673 1.00 95.81 214 VAL A CA 1
ATOM 1610 C C . VAL A 1 214 ? -1.438 -4.565 9.839 1.00 95.81 214 VAL A C 1
ATOM 1612 O O . VAL A 1 214 ? -1.123 -3.379 9.783 1.00 95.81 214 VAL A O 1
ATOM 1615 N N . LYS A 1 215 ? -2.697 -4.940 10.115 1.00 96.81 215 LYS A N 1
ATOM 1616 C CA . LYS A 1 215 ? -3.775 -3.974 10.401 1.00 96.81 215 LYS A CA 1
ATOM 1617 C C . LYS A 1 215 ? -3.429 -3.081 11.596 1.00 96.81 215 LYS A C 1
ATOM 1619 O O . LYS A 1 215 ? -3.600 -1.867 11.528 1.00 96.81 215 LYS A O 1
ATOM 1624 N N . LYS A 1 216 ? -2.947 -3.675 12.691 1.00 95.50 216 LYS A N 1
ATOM 1625 C CA . LYS A 1 216 ? -2.564 -2.941 13.907 1.00 95.50 216 LYS A CA 1
ATOM 1626 C C . LYS A 1 216 ? -1.337 -2.065 13.695 1.00 95.50 216 LYS A C 1
ATOM 1628 O O . LYS A 1 216 ? -1.325 -0.941 14.181 1.00 95.50 216 LYS A O 1
ATOM 1633 N N . GLU A 1 217 ? -0.335 -2.565 12.981 1.00 95.06 217 GLU A N 1
ATOM 1634 C CA . GLU A 1 217 ? 0.875 -1.807 12.657 1.00 95.06 217 GLU A CA 1
ATOM 1635 C C . GLU A 1 217 ? 0.556 -0.590 11.784 1.00 95.06 217 GLU A C 1
ATOM 1637 O O . GLU A 1 217 ? 0.974 0.518 12.109 1.00 95.06 217 GLU A O 1
ATOM 1642 N N . LEU A 1 218 ? -0.287 -0.751 10.757 1.00 96.06 218 LEU A N 1
ATOM 1643 C CA . LEU A 1 218 ? -0.753 0.371 9.943 1.00 96.06 218 LEU A CA 1
ATOM 1644 C C . LEU A 1 218 ? -1.463 1.435 10.790 1.00 96.06 218 LEU A C 1
ATOM 1646 O O . LEU A 1 218 ? -1.186 2.622 10.637 1.00 96.06 218 LEU A O 1
ATOM 1650 N N . LEU A 1 219 ? -2.379 1.026 11.677 1.00 95.69 219 LEU A N 1
ATOM 1651 C CA . LEU A 1 219 ? -3.092 1.960 12.554 1.00 95.69 219 LEU A CA 1
ATOM 1652 C C . LEU A 1 219 ? -2.143 2.663 13.529 1.00 95.69 219 LEU A C 1
ATOM 1654 O O . LEU A 1 219 ? -2.306 3.855 13.769 1.00 95.69 219 LEU A O 1
ATOM 1658 N N . LEU A 1 220 ? -1.150 1.956 14.071 1.00 93.69 220 LEU A N 1
ATOM 1659 C CA . LEU A 1 220 ? -0.138 2.555 14.938 1.00 93.69 220 LEU A CA 1
ATOM 1660 C C . LEU A 1 220 ? 0.662 3.624 14.188 1.00 93.69 220 LEU A C 1
ATOM 1662 O O . LEU A 1 220 ? 0.713 4.766 14.636 1.00 93.69 220 LEU A O 1
ATOM 1666 N N . ASN A 1 221 ? 1.207 3.289 13.019 1.00 93.06 221 ASN A N 1
ATOM 1667 C CA . ASN A 1 221 ? 2.045 4.213 12.256 1.00 93.06 221 ASN A CA 1
ATOM 1668 C C . ASN A 1 221 ? 1.228 5.404 11.723 1.00 93.06 221 ASN A C 1
ATOM 1670 O O . ASN A 1 221 ? 1.710 6.535 11.705 1.00 93.06 221 ASN A O 1
ATOM 1674 N N . LEU A 1 222 ? -0.042 5.186 11.358 1.00 92.56 222 LEU A N 1
ATOM 1675 C CA . LEU A 1 222 ? -0.977 6.262 11.014 1.00 92.56 222 LEU A CA 1
ATOM 1676 C C . LEU A 1 222 ? -1.298 7.156 12.215 1.00 92.56 222 LEU A C 1
ATOM 1678 O O . LEU A 1 222 ? -1.405 8.370 12.057 1.00 92.56 222 LEU A O 1
ATOM 1682 N N . HIS A 1 223 ? -1.446 6.582 13.410 1.00 91.50 223 HIS A N 1
ATOM 1683 C CA . HIS A 1 223 ? -1.655 7.359 14.624 1.00 91.50 223 HIS A CA 1
ATOM 1684 C C . HIS A 1 223 ? -0.447 8.248 14.920 1.00 91.50 223 HIS A C 1
ATOM 1686 O O . HIS A 1 223 ? -0.619 9.459 15.051 1.00 91.50 223 HIS A O 1
ATOM 1692 N N . GLU A 1 224 ? 0.758 7.675 14.951 1.00 88.88 224 GLU A N 1
ATOM 1693 C CA . GLU A 1 224 ? 2.004 8.412 15.184 1.00 88.88 224 GLU A CA 1
ATOM 1694 C C . GLU A 1 224 ? 2.155 9.560 14.182 1.00 88.88 224 GLU A C 1
ATOM 1696 O O . GLU A 1 224 ? 2.289 10.720 14.576 1.00 88.88 224 GLU A O 1
ATOM 1701 N N . ALA A 1 225 ? 1.990 9.272 12.893 1.00 84.50 225 ALA A N 1
ATOM 1702 C CA . ALA A 1 225 ?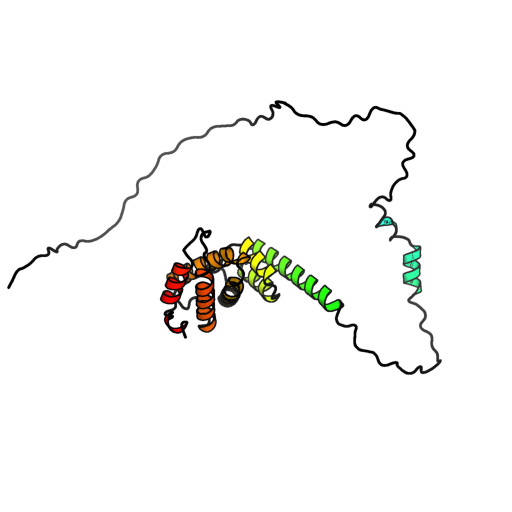 2.134 10.278 11.854 1.00 84.50 225 ALA A CA 1
ATOM 1703 C C . ALA A 1 225 ? 1.013 11.340 11.855 1.00 84.50 225 ALA A C 1
ATOM 1705 O O . ALA A 1 225 ? 1.247 12.476 11.454 1.00 84.50 225 ALA A O 1
ATOM 1706 N N . SER A 1 226 ? -0.189 11.025 12.358 1.00 83.38 226 SER A N 1
ATOM 1707 C CA . SER A 1 226 ? -1.275 12.009 12.512 1.00 83.38 226 SER A CA 1
ATOM 1708 C C . SER A 1 226 ? -1.024 13.037 13.622 1.00 83.38 226 SER A C 1
ATOM 1710 O O . SER A 1 226 ? -1.581 14.136 13.575 1.00 83.38 226 SER A O 1
ATOM 1712 N N . THR A 1 227 ? -0.199 12.696 14.620 1.00 79.00 227 THR A N 1
ATOM 1713 C CA . THR A 1 227 ? 0.163 13.628 15.702 1.00 79.00 227 THR A CA 1
ATOM 1714 C C . THR A 1 227 ? 1.172 14.683 15.252 1.00 79.00 227 THR A C 1
ATOM 1716 O O . THR A 1 227 ? 1.191 15.790 15.800 1.00 79.00 227 THR A O 1
ATOM 1719 N N . ASP A 1 228 ? 1.941 14.380 14.205 1.00 69.81 228 ASP A N 1
ATOM 1720 C CA . ASP A 1 228 ? 2.842 15.311 13.542 1.00 69.81 228 ASP A CA 1
ATOM 1721 C C . ASP A 1 228 ? 2.052 16.126 12.503 1.00 69.81 228 ASP A C 1
ATOM 1723 O O . ASP A 1 228 ? 1.629 15.640 11.457 1.00 69.81 228 ASP A O 1
ATOM 1727 N N . THR A 1 229 ? 1.790 17.392 12.839 1.00 58.38 229 THR A N 1
ATOM 1728 C CA . THR A 1 229 ? 0.856 18.309 12.157 1.00 58.38 229 THR A CA 1
ATOM 1729 C C . THR A 1 229 ? 0.877 18.219 10.624 1.00 58.38 229 THR A C 1
ATOM 1731 O O . THR A 1 229 ? 1.730 18.825 9.972 1.00 58.38 229 THR A O 1
ATOM 1734 N N . THR A 1 230 ? -0.111 17.536 10.039 1.00 60.62 230 THR A N 1
ATOM 1735 C CA . THR A 1 230 ? -0.289 17.428 8.583 1.00 60.62 230 THR A CA 1
ATOM 1736 C C . THR A 1 230 ? -1.302 18.455 8.058 1.00 60.62 230 THR A C 1
ATOM 1738 O O . THR A 1 230 ? -2.363 18.113 7.545 1.00 60.62 230 THR A O 1
ATOM 1741 N N . GLU A 1 231 ? -1.007 19.752 8.183 1.00 60.91 231 GLU A N 1
ATOM 1742 C CA . GLU A 1 231 ? -1.943 20.812 7.750 1.00 60.91 231 GLU A CA 1
ATOM 1743 C C . GLU A 1 231 ? -2.089 20.934 6.214 1.00 60.91 231 GLU A C 1
ATOM 1745 O O . GLU A 1 231 ? -2.939 21.685 5.738 1.00 60.91 231 GLU A O 1
ATOM 1750 N N . ALA A 1 232 ? -1.272 20.222 5.429 1.00 73.00 232 ALA A N 1
ATOM 1751 C CA . ALA A 1 232 ? -1.199 20.367 3.971 1.00 73.00 232 ALA A CA 1
ATOM 1752 C C . ALA A 1 232 ? -1.980 19.309 3.164 1.00 73.00 232 ALA A C 1
ATOM 1754 O O . ALA A 1 232 ? -2.096 19.459 1.948 1.00 73.00 232 ALA A O 1
ATOM 1755 N N . TRP A 1 233 ? -2.517 18.265 3.803 1.00 85.25 233 TRP A N 1
ATOM 1756 C CA . TRP A 1 233 ? -3.217 17.182 3.104 1.00 85.25 233 TRP A CA 1
ATOM 1757 C C . TRP A 1 233 ? -4.623 17.606 2.640 1.00 85.25 233 TRP A C 1
ATOM 1759 O O . TRP A 1 233 ? -5.408 18.140 3.423 1.00 85.25 233 TRP A O 1
ATOM 1769 N N . GLU A 1 234 ? -4.958 17.355 1.368 1.00 83.81 234 GLU A N 1
ATOM 1770 C CA . GLU A 1 234 ? -6.239 17.763 0.753 1.00 83.81 234 GLU A CA 1
ATOM 1771 C C . GLU A 1 234 ? -7.369 16.723 0.935 1.00 83.81 234 GLU A C 1
ATOM 1773 O O . GLU A 1 234 ? -8.545 17.038 0.744 1.00 83.81 234 GLU A O 1
ATOM 1778 N N . GLY A 1 235 ? -7.036 15.482 1.309 1.00 85.75 235 GLY A N 1
ATOM 1779 C CA . GLY A 1 235 ? -7.989 14.374 1.440 1.00 85.75 235 GLY A CA 1
ATOM 1780 C C . GLY A 1 235 ? -8.651 14.252 2.817 1.00 85.75 235 GLY A C 1
ATOM 1781 O O . GLY A 1 235 ? -8.737 15.200 3.600 1.00 85.75 235 GLY A O 1
ATOM 1782 N N . VAL A 1 236 ? -9.145 13.048 3.132 1.00 88.50 236 VAL A N 1
ATOM 1783 C CA . VAL A 1 236 ? -9.701 12.758 4.465 1.00 88.50 236 VAL A CA 1
ATOM 1784 C C . VAL A 1 236 ? -8.596 12.903 5.511 1.00 88.50 236 VAL A C 1
ATOM 1786 O O . VAL A 1 236 ? -7.498 12.381 5.331 1.00 88.50 236 VAL A O 1
ATOM 1789 N N . HIS A 1 237 ? -8.890 13.611 6.605 1.00 89.88 237 HIS A N 1
ATOM 1790 C CA . HIS A 1 237 ? -7.914 13.860 7.664 1.00 89.88 237 HIS A CA 1
ATOM 1791 C C . HIS A 1 237 ? -7.348 12.535 8.222 1.00 89.88 237 HIS A C 1
ATOM 1793 O O . HIS A 1 237 ? -8.141 11.620 8.474 1.00 89.88 237 HIS A O 1
ATOM 1799 N N . PRO A 1 238 ? -6.028 12.418 8.475 1.00 90.19 238 PRO A N 1
ATOM 1800 C CA . PRO A 1 238 ? -5.404 11.168 8.930 1.00 90.19 238 PRO A CA 1
ATOM 1801 C C . PRO A 1 238 ? -6.050 10.570 10.187 1.0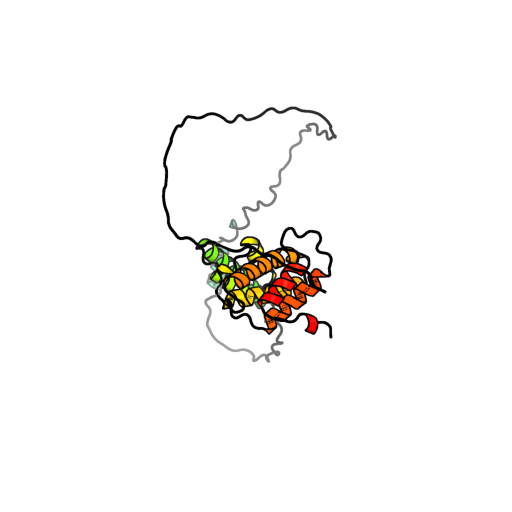0 90.19 238 PRO A C 1
ATOM 1803 O O . PRO A 1 238 ? -6.302 9.370 10.250 1.00 90.19 238 PRO A O 1
ATOM 1806 N N . GLU A 1 239 ? -6.418 11.415 11.154 1.00 90.75 239 GLU A N 1
ATOM 1807 C CA . GLU A 1 239 ? -7.126 10.989 12.372 1.00 90.75 239 GLU A CA 1
ATOM 1808 C C . GLU A 1 239 ? -8.498 10.362 12.063 1.00 90.75 239 GLU A C 1
ATOM 1810 O O . GLU A 1 239 ? -8.914 9.389 12.689 1.00 90.75 239 GLU A O 1
ATOM 1815 N N . GLN A 1 240 ? -9.204 10.880 11.057 1.00 93.06 240 GLN A N 1
ATOM 1816 C CA . GLN A 1 240 ? -10.493 10.336 10.644 1.00 93.06 240 GLN A CA 1
ATOM 1817 C C . GLN A 1 240 ? -10.316 8.992 9.918 1.00 93.06 240 GLN A C 1
ATOM 1819 O O . GLN A 1 240 ? -11.083 8.064 10.178 1.00 93.06 240 GLN A O 1
ATOM 1824 N N . LEU A 1 241 ? -9.289 8.859 9.067 1.00 94.56 241 LEU A N 1
ATOM 1825 C CA . LEU A 1 241 ? -8.925 7.580 8.442 1.00 94.56 241 LEU A CA 1
ATOM 1826 C C . LEU A 1 241 ? -8.607 6.518 9.502 1.00 94.56 241 LEU A C 1
ATOM 1828 O O . LEU A 1 241 ? -9.135 5.409 9.429 1.00 94.56 241 LEU A O 1
ATOM 1832 N N . LEU A 1 242 ? -7.817 6.884 10.517 1.00 94.81 242 LEU A N 1
ATOM 1833 C CA . LEU A 1 242 ? -7.464 6.028 11.649 1.00 94.81 242 LEU A CA 1
ATOM 1834 C C . LEU A 1 242 ? -8.712 5.500 12.364 1.00 94.81 242 LEU A C 1
ATOM 1836 O O . LEU A 1 242 ? -8.880 4.290 12.513 1.00 94.81 242 LEU A O 1
ATOM 1840 N N . LEU A 1 243 ? -9.604 6.401 12.784 1.00 95.25 243 LEU A N 1
ATOM 1841 C CA . LEU A 1 243 ? -10.816 6.040 13.521 1.00 95.25 243 LEU A CA 1
ATOM 1842 C C . LEU A 1 243 ? -11.754 5.156 12.689 1.00 95.25 243 LEU A C 1
ATOM 1844 O O . LEU A 1 243 ? -12.340 4.206 13.214 1.00 95.25 243 LEU A O 1
ATOM 1848 N N . GLN A 1 244 ? -11.898 5.444 11.393 1.00 96.56 244 GLN A N 1
ATOM 1849 C CA . GLN A 1 244 ? -12.772 4.669 10.516 1.00 96.56 244 GLN A CA 1
ATOM 1850 C C . GLN A 1 244 ? -12.208 3.285 10.203 1.00 96.56 244 GLN A C 1
ATOM 1852 O O . GLN A 1 244 ? -12.966 2.319 10.262 1.00 96.56 244 GLN A O 1
ATOM 1857 N N . LEU A 1 245 ? -10.908 3.164 9.923 1.00 96.56 245 LEU A N 1
ATOM 1858 C CA . LEU A 1 245 ? -10.269 1.863 9.710 1.00 96.56 245 LEU A CA 1
ATOM 1859 C C . LEU A 1 245 ? -10.294 1.017 10.982 1.00 96.56 245 LEU A C 1
ATOM 1861 O O . LEU A 1 245 ? -10.665 -0.153 10.922 1.00 96.56 245 LEU A O 1
ATOM 1865 N N . ALA A 1 246 ? -9.990 1.609 12.139 1.00 96.38 246 ALA A N 1
ATOM 1866 C CA . ALA A 1 246 ? -10.079 0.917 13.421 1.00 96.38 246 ALA A CA 1
ATOM 1867 C C . ALA A 1 246 ? -11.499 0.403 13.687 1.00 96.38 246 ALA A C 1
ATOM 1869 O O . ALA A 1 246 ? -11.682 -0.763 14.034 1.00 96.38 246 ALA A O 1
ATOM 1870 N N . SER A 1 247 ? -12.517 1.236 13.444 1.00 96.50 247 SER A N 1
ATOM 1871 C CA . SER A 1 247 ? -13.914 0.817 13.564 1.00 96.50 247 SER A CA 1
ATOM 1872 C C . SER A 1 247 ? -14.289 -0.270 12.556 1.00 96.50 247 SER A C 1
ATOM 1874 O O . SER A 1 247 ? -15.027 -1.181 12.918 1.00 96.50 247 SER A O 1
ATOM 1876 N N . ALA A 1 248 ? -13.828 -0.178 11.307 1.00 96.00 248 ALA A N 1
ATOM 1877 C CA . ALA A 1 248 ? -14.161 -1.138 10.259 1.00 96.00 248 ALA A CA 1
ATOM 1878 C C . ALA A 1 248 ? -13.488 -2.502 10.478 1.00 96.00 248 ALA A C 1
ATOM 1880 O O . ALA A 1 248 ? -14.042 -3.528 10.094 1.00 96.00 248 ALA A O 1
ATOM 1881 N N . TRP A 1 249 ? -12.319 -2.522 11.117 1.00 96.44 249 TRP A N 1
ATOM 1882 C CA . TRP A 1 249 ? -11.611 -3.742 11.509 1.00 96.44 249 TRP A CA 1
ATOM 1883 C C . TRP A 1 249 ? -11.929 -4.224 12.928 1.00 96.44 249 TRP A C 1
ATOM 1885 O O . TRP A 1 249 ? -11.358 -5.225 13.356 1.00 96.44 249 TRP A O 1
ATOM 1895 N N . GLU A 1 250 ? -12.830 -3.544 13.642 1.00 94.50 250 GLU A N 1
ATOM 1896 C CA . GLU A 1 250 ? -13.201 -3.849 15.031 1.00 94.50 250 GLU A CA 1
ATOM 1897 C C . GLU A 1 250 ? -11.991 -3.866 15.994 1.00 94.50 250 GLU A C 1
ATOM 1899 O O . GLU A 1 250 ? -11.915 -4.668 16.927 1.00 94.50 250 GLU A O 1
ATOM 1904 N N . ILE A 1 251 ? -11.025 -2.967 15.773 1.00 94.69 251 ILE A N 1
ATOM 1905 C CA . ILE A 1 251 ? -9.809 -2.833 16.583 1.00 94.69 251 ILE A CA 1
ATOM 1906 C C . ILE A 1 251 ? -9.998 -1.719 17.616 1.00 94.69 251 ILE A C 1
ATOM 1908 O O . ILE A 1 251 ? -10.316 -0.579 17.282 1.00 94.69 251 ILE A O 1
ATOM 1912 N N . ASP A 1 252 ? -9.761 -2.045 18.887 1.00 88.75 252 ASP A N 1
ATOM 1913 C CA . ASP A 1 252 ? -9.787 -1.073 19.979 1.00 88.75 252 ASP A CA 1
ATOM 1914 C C . ASP A 1 252 ? -8.457 -0.308 20.073 1.00 88.75 252 ASP A C 1
ATOM 1916 O O . ASP A 1 252 ? -7.418 -0.872 20.430 1.00 88.75 252 ASP A O 1
ATOM 1920 N N . LEU A 1 253 ? -8.502 0.993 19.778 1.00 80.75 253 LEU A N 1
ATOM 1921 C CA . LEU A 1 253 ? -7.344 1.890 19.820 1.00 80.75 253 LEU A CA 1
ATOM 1922 C C . LEU A 1 253 ? -6.821 2.129 21.250 1.00 80.75 253 LEU A C 1
ATOM 1924 O O . LEU A 1 253 ? -5.668 2.519 21.415 1.00 80.75 253 LEU A O 1
ATOM 1928 N N . GLN A 1 254 ? -7.609 1.839 22.297 1.00 68.25 254 GLN A N 1
ATOM 1929 C CA . GLN A 1 254 ? -7.192 2.031 23.697 1.00 68.25 254 GLN A CA 1
ATOM 1930 C C . GLN A 1 254 ? -6.079 1.072 24.157 1.00 68.25 254 GLN A C 1
ATOM 1932 O O . GLN A 1 254 ? -5.534 1.236 25.249 1.00 68.25 254 GLN A O 1
ATOM 1937 N N . GLN A 1 255 ? -5.725 0.063 23.354 1.00 57.06 255 GLN A N 1
ATOM 1938 C CA . GLN A 1 255 ? -4.648 -0.877 23.681 1.00 57.06 255 GLN A CA 1
ATOM 1939 C C . GLN A 1 255 ? -3.241 -0.356 23.356 1.00 57.06 255 GLN A C 1
ATOM 1941 O O . GLN A 1 255 ? -2.278 -0.957 23.827 1.00 57.06 255 GLN A O 1
ATOM 1946 N N . HIS A 1 256 ? -3.107 0.738 22.599 1.00 52.41 256 HIS A N 1
ATOM 1947 C CA . HIS A 1 256 ? -1.805 1.277 22.181 1.00 52.41 256 HIS A CA 1
ATOM 1948 C C . HIS A 1 256 ? -1.159 2.241 23.197 1.00 52.41 256 HIS A C 1
ATOM 1950 O O . HIS A 1 256 ? -0.020 2.649 23.007 1.00 52.41 256 HIS A O 1
ATOM 1956 N N . ASP A 1 257 ? -1.844 2.556 24.300 1.00 43.31 257 ASP A N 1
ATOM 1957 C CA . ASP A 1 257 ? -1.436 3.580 25.276 1.00 43.31 257 ASP A CA 1
ATOM 1958 C 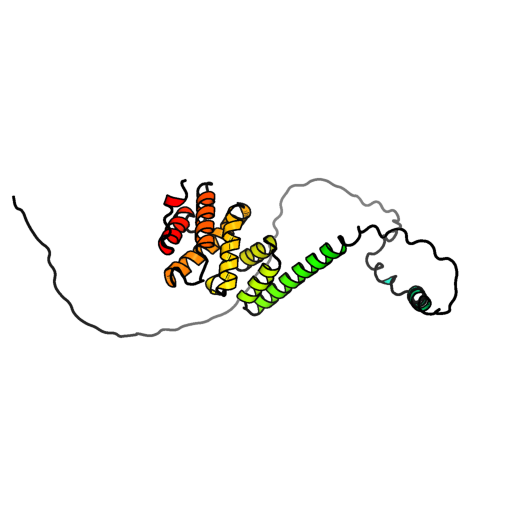C . ASP A 1 257 ? -0.699 2.998 26.512 1.00 43.31 257 ASP A C 1
ATOM 1960 O O . ASP A 1 257 ? -0.839 3.499 27.633 1.00 43.31 257 ASP A O 1
ATOM 1964 N N . LYS A 1 258 ? 0.028 1.874 26.364 1.00 34.78 258 LYS A N 1
ATOM 1965 C CA . LYS A 1 258 ? 0.583 1.126 27.510 1.00 34.78 258 LYS A CA 1
ATOM 1966 C C . LYS A 1 258 ? 1.998 0.586 27.347 1.00 34.78 258 LYS A C 1
ATOM 1968 O O . LYS A 1 258 ? 2.276 -0.050 26.312 1.00 34.78 258 LYS A O 1
#

Secondary structure (DSSP, 8-state):
----------------------------------------------------------------TTSTTTGGG-HHHHHHHHHTT--------------------SSHHHHHHHHHHHHHHHHHHHHHHHHT-HHHHHHHHHTTT-HHHHHHHHHHH---GGGS-HHHHHHHHHHHHHHTT-GGGHHHHHHHHHHHHHHHHHH-TTTT---HHHHHHHHHHHHHHHHS--TT--SS-HHHHHHHHHHHTT--GGGG--

Foldseek 3Di:
DDDDDDDDDDDDDDDDDDDDDDDDDDDDDDDDDDDDDDDDDDDDDDDDDDDDDDDDDPPDDDDPPVCPVVVVPDVVVVVVVVVVPDDDDDDDDDDDDDPPPPPDDPPPVVVVVLVVLQVVLCVQLVVCVVVPNNQSSLVSNVVSVDLVSNLVSCVVPPADLVNYALVSSLSVLLSLLVCLVPPVCPLSSVSNLVVVLVCCVVPALCNSPRDPVSLVSSLVSLVVSLVVDPVPHPDDRSVVSSVSSCVRNVHDPVVVPD

Sequence (258 aa):
MSEGWDLPGYGASRNNSQVSSRRAFGGSSADGRSPKSVHESDQSGNRRAWDKAALPIRLGEGPSARSVWQASKDEATLEAIRVAGEDNGASRATRVAIPEMTAEALADDNVGQERDAIWTSWTNAMDALQVGDTDSAFAEVLSTGDDILLVKLMDRTGPVIDQLSSEVACEIVNAIGQFMVDQNMYDICLSWIQQLLEIVLENGADTFGIPMEVKKELLLNLHEASTDTTEAWEGVHPEQLLLQLASAWEIDLQQHDK

Organism: Vigna unguiculata (NCBI:txid3917)